Protein AF-0000000068093607 (afdb_homodimer)

Sequence (348 aa):
MEYLFTLKYQLADADSDLDALVERLGEAGCDDALVGMGLPGRLVLEFTREADSAEAAVRSALADVRRAMPTAALIEAAPDLVGLTDVAQIVGVSRQNMRKLMLAHPATFPAPIHEGSASLWHLADVLGWLQARGGYPLAQATLDVARMALKVNVAKEARRLPRSAGAGLDALVGMEYLFTLKYQLADADSDLDALVERLGEAGCDDALVGMGLPGRLVLEFTREADSAEAAVRSALADVRRAMPTAALIEAAPDLVGLTDVAQIVGVSRQNMRKLMLAHPATFPAPIHEGSASLWHLADVLGWLQARGGYPLAQATLDVARMALKVNVAKEARRLPRSAGAGLDALVG

Radius of gyration: 20.72 Å; Cα contacts (8 Å, |Δi|>4): 610; chains: 2; bounding box: 53×61×40 Å

Organism: Bordetella pertussis (strain Tohama I / ATCC BAA-589 / NCTC 13251) (NCBI:txid257313)

Structure (mmCIF, N/CA/C/O backbone):
data_AF-0000000068093607-model_v1
#
loop_
_entity.id
_entity.type
_entity.pdbx_description
1 polymer 'DNA-binding protein'
#
loop_
_atom_site.group_PDB
_atom_site.id
_atom_site.type_symbol
_atom_site.label_atom_id
_atom_site.label_alt_id
_atom_site.label_comp_id
_atom_site.label_asym_id
_atom_site.label_entity_id
_atom_site.label_seq_id
_atom_site.pdbx_PDB_ins_code
_atom_site.Cartn_x
_atom_site.Cartn_y
_atom_site.Cartn_z
_atom_site.occupancy
_atom_site.B_iso_or_equiv
_atom_site.auth_seq_id
_atom_site.auth_comp_id
_atom_site.auth_asym_id
_atom_site.auth_atom_id
_atom_site.pdbx_PDB_model_num
ATOM 1 N N . MET A 1 1 ? 25.812 13 6.727 1 94.25 1 MET A N 1
ATOM 2 C CA . MET A 1 1 ? 25.297 12.828 5.367 1 94.25 1 MET A CA 1
ATOM 3 C C . MET A 1 1 ? 23.891 13.383 5.242 1 94.25 1 MET A C 1
ATOM 5 O O . MET A 1 1 ? 23.141 13.422 6.223 1 94.25 1 MET A O 1
ATOM 9 N N . GLU A 1 2 ? 23.547 13.867 4.023 1 97.38 2 GLU A N 1
ATOM 10 C CA . GLU A 1 2 ? 22.203 14.414 3.797 1 97.38 2 GLU A CA 1
ATOM 11 C C . GLU A 1 2 ? 21.266 13.352 3.236 1 97.38 2 GLU A C 1
ATOM 13 O O . GLU A 1 2 ? 21.641 12.586 2.35 1 97.38 2 GLU A O 1
ATOM 18 N N . TYR A 1 3 ? 20.141 13.289 3.795 1 98.56 3 TYR A N 1
ATOM 19 C CA . TYR A 1 3 ? 19.109 12.359 3.348 1 98.56 3 TYR A CA 1
ATOM 20 C C . TYR A 1 3 ? 17.859 13.109 2.895 1 98.56 3 TYR A C 1
ATOM 22 O O . TYR A 1 3 ? 17.359 13.984 3.604 1 98.56 3 TYR A O 1
ATOM 30 N N . LEU A 1 4 ? 17.422 12.781 1.692 1 98.5 4 LEU A N 1
ATOM 31 C CA . LEU A 1 4 ? 16.234 13.406 1.108 1 98.5 4 LEU A CA 1
ATOM 32 C C . LEU A 1 4 ? 15.031 12.484 1.21 1 98.5 4 LEU A C 1
ATOM 34 O O . LEU A 1 4 ? 15.094 11.32 0.809 1 98.5 4 LEU A O 1
ATOM 38 N N . PHE A 1 5 ? 13.93 12.961 1.82 1 98.69 5 PHE A N 1
ATOM 39 C CA . PHE A 1 5 ? 12.711 12.172 1.937 1 98.69 5 PHE A CA 1
ATOM 40 C C . PHE A 1 5 ? 11.508 13.078 2.176 1 98.69 5 PHE A C 1
ATOM 42 O O . PHE A 1 5 ? 11.664 14.273 2.445 1 98.69 5 PHE A O 1
ATOM 49 N N . THR A 1 6 ? 10.375 12.516 1.989 1 98.38 6 THR A N 1
ATOM 50 C CA . THR A 1 6 ? 9.133 13.266 2.123 1 98.38 6 THR A CA 1
ATOM 51 C C . THR A 1 6 ? 8.211 12.602 3.141 1 98.38 6 THR A C 1
ATOM 53 O O . THR A 1 6 ? 8.086 11.375 3.174 1 98.38 6 THR A O 1
ATOM 56 N N . LEU A 1 7 ? 7.582 13.383 3.973 1 98.06 7 LEU A N 1
ATOM 57 C CA . LEU A 1 7 ? 6.5 12.953 4.852 1 98.06 7 LEU A CA 1
ATOM 58 C C . LEU A 1 7 ? 5.199 13.672 4.508 1 98.06 7 LEU A C 1
ATOM 60 O O . LEU A 1 7 ? 5.172 14.898 4.414 1 98.06 7 LEU A O 1
ATOM 64 N N . LYS A 1 8 ? 4.172 12.891 4.316 1 96.81 8 LYS A N 1
ATOM 65 C CA . LYS A 1 8 ? 2.855 13.438 4 1 96.81 8 LYS A CA 1
ATOM 66 C C . LYS A 1 8 ? 1.874 13.211 5.145 1 96.81 8 LYS A C 1
ATOM 68 O O . LYS A 1 8 ? 1.822 12.117 5.715 1 96.81 8 LYS A O 1
ATOM 73 N N . TYR A 1 9 ? 1.1 14.266 5.461 1 95.12 9 TYR A N 1
ATOM 74 C CA . TYR A 1 9 ? 0.21 14.188 6.613 1 95.12 9 TYR A CA 1
ATOM 75 C C . TYR A 1 9 ? -1.192 14.664 6.254 1 95.12 9 TYR A C 1
ATOM 77 O O . TYR A 1 9 ? -1.358 15.523 5.387 1 95.12 9 TYR A O 1
ATOM 85 N N . GLN A 1 10 ? -2.135 14.055 6.852 1 93.25 10 GLN A N 1
ATOM 86 C CA . GLN A 1 10 ? -3.477 14.625 6.949 1 93.25 10 GLN A CA 1
ATOM 87 C C . GLN A 1 10 ? -3.607 15.516 8.18 1 93.25 10 GLN A C 1
ATOM 89 O O . GLN A 1 10 ? -3.342 15.078 9.297 1 93.25 10 GLN A O 1
ATOM 94 N N . LEU A 1 11 ? -4.031 16.734 7.949 1 91.75 11 LEU A N 1
ATOM 95 C CA . LEU A 1 11 ? -4.137 17.703 9.047 1 91.75 11 LEU A CA 1
ATOM 96 C C . LEU A 1 11 ? -5.484 17.578 9.75 1 91.75 11 LEU A C 1
ATOM 98 O O . LEU A 1 11 ? -6.492 17.25 9.117 1 91.75 11 LEU A O 1
ATOM 102 N N . ALA A 1 12 ? -5.395 17.828 11.031 1 87 12 ALA A N 1
ATOM 103 C CA . ALA A 1 12 ? -6.637 17.938 11.789 1 87 12 ALA A CA 1
ATOM 104 C C . ALA A 1 12 ? -7.25 19.328 11.648 1 87 12 ALA A C 1
ATOM 106 O O . ALA A 1 12 ? -6.582 20.25 11.195 1 87 12 ALA A O 1
ATOM 107 N N . ASP A 1 13 ? -8.555 19.375 12.016 1 80.31 13 ASP A N 1
ATOM 108 C CA . ASP A 1 13 ? -9.258 20.656 11.953 1 80.31 13 ASP A CA 1
ATOM 109 C C . ASP A 1 13 ? -8.531 21.719 12.773 1 80.31 13 ASP A C 1
ATOM 111 O O . ASP A 1 13 ? -8.516 22.891 12.406 1 80.31 13 ASP A O 1
ATOM 115 N N . ALA A 1 14 ? -7.902 21.297 13.805 1 78.62 14 ALA A N 1
ATOM 116 C CA . ALA A 1 14 ? -7.223 22.219 14.711 1 78.62 14 ALA A CA 1
ATOM 117 C C . ALA A 1 14 ? -6.02 22.859 14.039 1 78.62 14 ALA A C 1
ATOM 119 O O . ALA A 1 14 ? -5.516 23.891 14.5 1 78.62 14 ALA A O 1
ATOM 120 N N . ASP A 1 15 ? -5.559 22.234 13.008 1 79.69 15 ASP A N 1
ATOM 121 C CA . ASP A 1 15 ? -4.371 22.719 12.312 1 79.69 15 ASP A CA 1
ATOM 122 C C . ASP A 1 15 ? -4.754 23.547 11.086 1 79.69 15 ASP A C 1
ATOM 124 O O . ASP A 1 15 ? -4.156 23.391 10.023 1 79.69 15 ASP A O 1
ATOM 128 N N . SER A 1 16 ? -5.621 24.422 11.242 1 76.81 16 SER A N 1
ATOM 129 C CA . SER A 1 16 ? -6.18 25.172 10.133 1 76.81 16 SER A CA 1
ATOM 130 C C . SER A 1 16 ? -5.324 26.406 9.812 1 76.81 16 SER A C 1
ATOM 132 O O . SER A 1 16 ? -5.359 26.922 8.695 1 76.81 16 SER A O 1
ATOM 134 N N . ASP A 1 17 ? -4.551 26.906 10.805 1 85.5 17 ASP A N 1
ATOM 135 C CA . ASP A 1 17 ? -3.678 28.062 10.562 1 85.5 17 ASP A CA 1
ATOM 136 C C . ASP A 1 17 ? -2.316 27.609 10.039 1 85.5 17 ASP A C 1
ATOM 138 O O . ASP A 1 17 ? -1.409 27.312 10.82 1 85.5 17 ASP A O 1
ATOM 142 N N . LEU A 1 18 ? -2.143 27.672 8.766 1 84.5 18 LEU A N 1
ATOM 143 C CA . LEU A 1 18 ? -0.958 27.141 8.102 1 84.5 18 LEU A CA 1
ATOM 144 C C . LEU A 1 18 ? 0.285 27.922 8.492 1 84.5 18 LEU A C 1
ATOM 146 O O . LEU A 1 18 ? 1.372 27.359 8.625 1 84.5 18 LEU A O 1
ATOM 150 N N . ASP A 1 19 ? 0.083 29.266 8.594 1 88.88 19 ASP A N 1
ATOM 151 C CA . ASP A 1 19 ? 1.226 30.094 8.977 1 88.88 19 ASP A CA 1
ATOM 152 C C . ASP A 1 19 ? 1.739 29.703 10.359 1 88.88 19 ASP A C 1
ATOM 154 O O . ASP A 1 19 ? 2.949 29.609 10.57 1 88.88 19 ASP A O 1
ATOM 158 N N . ALA A 1 20 ? 0.869 29.562 11.242 1 92.25 20 ALA A N 1
ATOM 159 C CA . ALA A 1 20 ? 1.239 29.156 12.594 1 92.25 20 ALA A CA 1
ATOM 160 C C . ALA A 1 20 ? 1.864 27.766 12.602 1 92.25 20 ALA A C 1
ATOM 162 O O . ALA A 1 20 ? 2.805 27.5 13.352 1 92.25 20 ALA A O 1
ATOM 163 N N . LEU A 1 21 ? 1.334 26.953 11.766 1 92.06 21 LEU A N 1
ATOM 164 C CA . LEU A 1 21 ? 1.83 25.578 11.672 1 92.06 21 LEU A CA 1
ATOM 165 C C . LEU A 1 21 ? 3.266 25.562 11.164 1 92.06 21 LEU A C 1
ATOM 167 O O . LEU A 1 21 ? 4.109 24.844 11.695 1 92.06 21 LEU A O 1
ATOM 171 N N . VAL A 1 22 ? 3.541 26.297 10.156 1 92.62 22 VAL A N 1
ATOM 172 C CA . VAL A 1 22 ? 4.875 26.359 9.562 1 92.62 22 VAL A CA 1
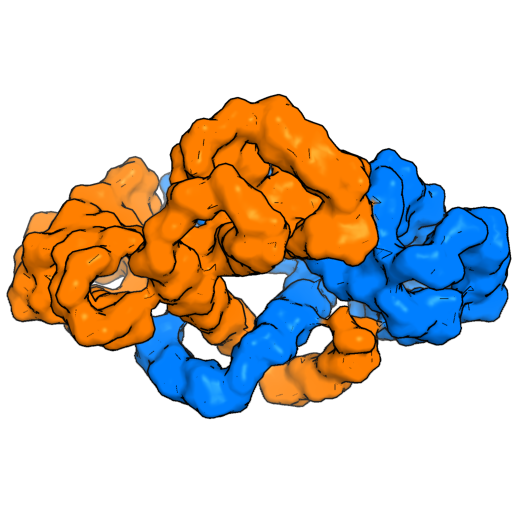ATOM 173 C C . VAL A 1 22 ? 5.875 26.875 10.594 1 92.62 22 VAL A C 1
ATOM 175 O O . VAL A 1 22 ? 7 26.391 10.68 1 92.62 22 VAL A O 1
ATOM 178 N N . GLU A 1 23 ? 5.441 27.859 11.359 1 95.25 23 GLU A N 1
ATOM 179 C CA . GLU A 1 23 ? 6.301 28.391 12.406 1 95.25 23 GLU A CA 1
ATOM 180 C C . GLU A 1 23 ? 6.598 27.344 13.477 1 95.25 23 GLU A C 1
ATOM 182 O O . GLU A 1 23 ? 7.742 27.203 13.914 1 95.25 23 GLU A O 1
ATOM 187 N N . ARG A 1 24 ? 5.586 26.609 13.836 1 95.62 24 ARG A N 1
ATOM 188 C CA . ARG A 1 24 ? 5.758 25.531 14.812 1 95.62 24 ARG A CA 1
ATOM 189 C C . ARG A 1 24 ? 6.703 24.453 14.297 1 95.62 24 ARG A C 1
ATOM 191 O O . ARG A 1 24 ? 7.535 23.938 15.039 1 95.62 24 ARG A O 1
ATOM 198 N N . LEU A 1 25 ? 6.555 24.078 13.055 1 96.62 25 LEU A N 1
ATOM 199 C CA . LEU A 1 25 ? 7.422 23.078 12.438 1 96.62 25 LEU A CA 1
ATOM 200 C C . LEU A 1 25 ? 8.875 23.547 12.461 1 96.62 25 LEU A C 1
ATOM 202 O O . LEU A 1 25 ? 9.773 22.766 12.805 1 96.62 25 LEU A O 1
ATOM 206 N N . GLY A 1 26 ? 9.07 24.812 12.117 1 96.69 26 GLY A N 1
ATOM 207 C CA . GLY A 1 26 ? 10.414 25.359 12.18 1 96.69 26 GLY A CA 1
ATOM 208 C C . GLY A 1 26 ? 11.023 25.297 13.57 1 96.69 26 GLY A C 1
ATOM 209 O O . GLY A 1 26 ? 12.172 24.891 13.734 1 96.69 26 GLY A O 1
ATOM 210 N N . GLU A 1 27 ? 10.25 25.656 14.562 1 97.06 27 GLU A N 1
ATOM 211 C CA . GLU A 1 27 ? 10.711 25.656 15.945 1 97.06 27 GLU A CA 1
ATOM 212 C C . GLU A 1 27 ? 10.977 24.25 16.438 1 97.06 27 GLU A C 1
ATOM 214 O O . GLU A 1 27 ? 11.836 24.031 17.297 1 97.06 27 GLU A O 1
ATOM 219 N N . ALA A 1 28 ? 10.305 23.312 15.875 1 97.31 28 ALA A N 1
ATOM 220 C CA . ALA A 1 28 ? 10.422 21.922 16.312 1 97.31 28 ALA A CA 1
ATOM 221 C C . ALA A 1 28 ? 11.57 21.219 15.594 1 97.31 28 ALA A C 1
ATOM 223 O O . ALA A 1 28 ? 11.789 20.016 15.789 1 97.31 28 ALA A O 1
ATOM 224 N N . GLY A 1 29 ? 12.305 21.906 14.758 1 96.94 29 GLY A N 1
ATOM 225 C CA . GLY A 1 29 ? 13.469 21.312 14.117 1 96.94 29 GLY A CA 1
ATOM 226 C C . GLY A 1 29 ? 13.211 20.891 12.68 1 96.94 29 GLY A C 1
ATOM 227 O O . GLY A 1 29 ? 13.977 20.109 12.109 1 96.94 29 GLY A O 1
ATOM 228 N N . CYS A 1 30 ? 12.117 21.312 12.094 1 98.19 30 CYS A N 1
ATOM 229 C CA . CYS A 1 30 ? 11.781 20.953 10.719 1 98.19 30 CYS A CA 1
ATOM 230 C C . CYS A 1 30 ? 12.086 22.094 9.766 1 98.19 30 CYS A C 1
ATOM 232 O O . CYS A 1 30 ? 11.344 22.328 8.805 1 98.19 30 CYS A O 1
ATOM 234 N N . ASP A 1 31 ? 13.133 22.891 10.07 1 96.94 31 ASP A N 1
ATOM 235 C CA . ASP A 1 31 ? 13.492 24.031 9.234 1 96.94 31 ASP A CA 1
ATOM 236 C C . ASP A 1 31 ? 14.211 23.562 7.961 1 96.94 31 ASP A C 1
ATOM 238 O O . ASP A 1 31 ? 14.406 24.344 7.035 1 96.94 31 ASP A O 1
ATOM 242 N N . ASP A 1 32 ? 14.555 22.297 7.902 1 98.19 32 ASP A N 1
ATOM 243 C CA . ASP A 1 32 ? 15.195 21.719 6.719 1 98.19 32 ASP A CA 1
ATOM 244 C C . ASP A 1 32 ? 14.156 21.094 5.789 1 98.19 32 ASP A C 1
ATOM 246 O O . ASP A 1 32 ? 14.516 20.375 4.855 1 98.19 32 ASP A O 1
ATOM 250 N N . ALA A 1 33 ? 12.891 21.312 6.027 1 97.75 33 ALA A N 1
ATOM 251 C CA . ALA A 1 33 ? 11.812 20.75 5.219 1 97.75 33 ALA A CA 1
ATOM 252 C C . ALA A 1 33 ? 11.156 21.844 4.367 1 97.75 33 ALA A C 1
ATOM 254 O O . ALA A 1 33 ? 10.875 22.938 4.855 1 97.75 33 ALA A O 1
ATOM 255 N N . LEU A 1 34 ? 10.969 21.562 3.086 1 96.88 34 LEU A N 1
ATOM 256 C CA . LEU A 1 34 ? 10.078 22.359 2.254 1 96.88 34 LEU A CA 1
ATOM 257 C C . LEU A 1 34 ? 8.625 21.953 2.486 1 96.88 34 LEU A C 1
ATOM 259 O O . LEU A 1 34 ? 8.266 20.781 2.35 1 96.88 34 LEU A O 1
ATOM 263 N N . VAL A 1 35 ? 7.809 22.938 2.861 1 95.12 35 VAL A N 1
ATOM 264 C CA . VAL A 1 35 ? 6.414 22.688 3.215 1 95.12 35 VAL A CA 1
ATOM 265 C C . VAL A 1 35 ? 5.523 22.922 1.995 1 95.12 35 VAL A C 1
ATOM 267 O O . VAL A 1 35 ? 5.582 23.984 1.365 1 95.12 35 VAL A O 1
ATOM 270 N N . GLY A 1 36 ? 4.746 21.859 1.587 1 91.62 36 GLY A N 1
ATOM 271 C CA . GLY A 1 36 ? 3.748 21.953 0.533 1 91.62 36 GLY A CA 1
ATOM 272 C C . GLY A 1 36 ? 2.346 21.625 1.007 1 91.62 36 GLY A C 1
ATOM 273 O O . GLY A 1 36 ? 2.158 20.719 1.82 1 91.62 36 GLY A O 1
ATOM 274 N N . MET A 1 37 ? 1.33 22.453 0.584 1 80.62 37 MET A N 1
ATOM 275 C CA . MET A 1 37 ? -0.061 22.219 0.965 1 80.62 37 MET A CA 1
ATOM 276 C C . MET A 1 37 ? -0.905 21.859 -0.251 1 80.62 37 MET A C 1
ATOM 278 O O . MET A 1 37 ? -1.389 22.734 -0.964 1 80.62 37 MET A O 1
ATOM 282 N N . GLY A 1 38 ? -0.51 20.969 -1.101 1 71.19 38 GLY A N 1
ATOM 283 C CA . GLY A 1 38 ? -1.198 20.641 -2.336 1 71.19 38 GLY A CA 1
ATOM 284 C C . GLY A 1 38 ? -2.709 20.625 -2.193 1 71.19 38 GLY A C 1
ATOM 285 O O . GLY A 1 38 ? -3.398 21.484 -2.75 1 71.19 38 GLY A O 1
ATOM 286 N N . LEU A 1 39 ? -3.379 19.703 -1.475 1 82.38 39 LEU A N 1
ATOM 287 C CA . LEU A 1 39 ? -4.816 19.547 -1.267 1 82.38 39 LEU A CA 1
ATOM 288 C C . LEU A 1 39 ? -5.219 20.031 0.127 1 82.38 39 LEU A C 1
ATOM 290 O O . LEU A 1 39 ? -4.402 20 1.053 1 82.38 39 LEU A O 1
ATOM 294 N N . PRO A 1 40 ? -6.43 20.609 0.177 1 83.75 40 PRO A N 1
ATOM 295 C CA . PRO A 1 40 ? -6.895 20.984 1.514 1 83.75 40 PRO A CA 1
ATOM 296 C C . PRO A 1 40 ? -6.746 19.844 2.527 1 83.75 40 PRO A C 1
ATOM 298 O O . PRO A 1 40 ? -7.121 18.703 2.244 1 83.75 40 PRO A O 1
ATOM 301 N N . GLY A 1 41 ? -6.141 20.234 3.672 1 87.12 41 GLY A N 1
ATOM 302 C CA . GLY A 1 41 ? -6.027 19.281 4.766 1 87.12 41 GLY A CA 1
ATOM 303 C C . GLY A 1 41 ? -4.832 18.359 4.625 1 87.12 41 GLY A C 1
ATOM 304 O O . GLY A 1 41 ? -4.633 17.469 5.453 1 87.12 41 GLY A O 1
ATOM 305 N N . ARG A 1 42 ? -4.117 18.594 3.566 1 91.88 42 ARG A N 1
ATOM 306 C CA . ARG A 1 42 ? -2.936 17.766 3.352 1 91.88 42 ARG A CA 1
ATOM 307 C C . ARG A 1 42 ? -1.66 18.594 3.467 1 91.88 42 ARG A C 1
ATOM 309 O O . ARG A 1 42 ? -1.615 19.734 3.02 1 91.88 42 ARG A O 1
ATOM 316 N N . LEU A 1 43 ? -0.683 18.047 4.098 1 93.56 43 LEU A N 1
ATOM 317 C CA . LEU A 1 43 ? 0.618 18.688 4.238 1 93.56 43 LEU A CA 1
ATOM 318 C C . LEU A 1 43 ? 1.733 17.781 3.73 1 93.56 43 LEU A C 1
ATOM 320 O O . LEU A 1 43 ? 1.771 16.594 4.059 1 93.56 43 LEU A O 1
ATOM 324 N N . VAL A 1 44 ? 2.531 18.312 2.867 1 96.19 44 VAL A N 1
ATOM 325 C CA . VAL A 1 44 ? 3.695 17.594 2.359 1 96.19 44 VAL A CA 1
ATOM 326 C C . VAL A 1 44 ? 4.973 18.25 2.867 1 96.19 44 VAL A C 1
ATOM 328 O O . VAL A 1 44 ? 5.172 19.453 2.686 1 96.19 44 VAL A O 1
ATOM 331 N N . LEU A 1 45 ? 5.793 17.484 3.533 1 97.56 45 LEU A N 1
ATOM 332 C CA . LEU A 1 45 ? 7.078 17.953 4.031 1 97.56 45 LEU A CA 1
ATOM 333 C C . LEU A 1 45 ? 8.227 17.266 3.312 1 97.56 45 LEU A C 1
ATOM 335 O O . LEU A 1 45 ? 8.445 16.062 3.496 1 97.56 45 LEU A O 1
ATOM 339 N N . GLU A 1 46 ? 8.977 17.984 2.486 1 98.31 46 GLU A N 1
ATOM 340 C CA . GLU A 1 46 ? 10.156 17.438 1.805 1 98.31 46 GLU A CA 1
ATOM 341 C C . GLU A 1 46 ? 11.438 17.797 2.559 1 98.31 46 GLU A C 1
ATOM 343 O O . GLU A 1 46 ? 11.922 18.922 2.482 1 98.31 46 GLU A O 1
ATOM 348 N N . PHE A 1 47 ? 12.047 16.828 3.15 1 98.75 47 PHE A N 1
ATOM 349 C CA . PHE A 1 47 ? 13.18 17.047 4.047 1 98.75 47 PHE A CA 1
ATOM 350 C C . PHE A 1 47 ? 14.5 16.875 3.299 1 98.75 47 PHE A C 1
ATOM 352 O O . PHE A 1 47 ? 14.633 16 2.449 1 98.75 47 PHE A O 1
ATOM 359 N N . THR A 1 48 ? 15.438 17.703 3.57 1 98.69 48 THR A N 1
ATOM 360 C CA . THR A 1 48 ? 16.875 17.484 3.389 1 98.69 48 THR A CA 1
ATOM 361 C C . THR A 1 48 ? 17.594 17.484 4.734 1 98.69 48 THR A C 1
ATOM 363 O O . THR A 1 48 ? 18.141 18.5 5.145 1 98.69 48 THR A O 1
ATOM 366 N N . ARG A 1 49 ? 17.719 16.344 5.402 1 98.5 49 ARG A N 1
ATOM 367 C CA . ARG A 1 49 ? 18.156 16.266 6.793 1 98.5 49 ARG A CA 1
ATOM 368 C C . ARG A 1 49 ? 19.547 15.648 6.906 1 98.5 49 ARG A C 1
ATOM 370 O O . ARG A 1 49 ? 19.812 14.609 6.297 1 98.5 49 ARG A O 1
ATOM 377 N N . GLU A 1 50 ? 20.328 16.312 7.648 1 98.25 50 GLU A N 1
ATOM 378 C CA . GLU A 1 50 ? 21.656 15.758 7.949 1 98.25 50 GLU A CA 1
ATOM 379 C C . GLU A 1 50 ? 21.578 14.797 9.133 1 98.25 50 GLU A C 1
ATOM 381 O O . GLU A 1 50 ? 21.031 15.125 10.18 1 98.25 50 GLU A O 1
ATOM 386 N N . ALA A 1 51 ? 22.141 13.609 8.938 1 98.44 51 ALA A N 1
ATOM 387 C CA . ALA A 1 51 ? 22.156 12.609 10 1 98.44 51 ALA A CA 1
ATOM 388 C C . ALA A 1 51 ? 23.234 11.562 9.742 1 98.44 51 ALA A C 1
ATOM 390 O O . ALA A 1 51 ? 23.859 11.555 8.68 1 98.44 51 ALA A O 1
ATOM 391 N N . ASP A 1 52 ? 23.391 10.734 10.734 1 98 52 ASP A N 1
ATOM 392 C CA . ASP A 1 52 ? 24.391 9.68 10.633 1 98 52 ASP A CA 1
ATOM 393 C C . ASP A 1 52 ? 23.875 8.492 9.828 1 98 52 ASP A C 1
ATOM 395 O O . ASP A 1 52 ? 24.656 7.656 9.367 1 98 52 ASP A O 1
ATOM 399 N N . SER A 1 53 ? 22.594 8.398 9.648 1 98.31 53 SER A N 1
ATOM 400 C CA . SER A 1 53 ? 21.953 7.32 8.898 1 98.31 53 SER A CA 1
ATOM 401 C C . SER A 1 53 ? 20.562 7.73 8.422 1 98.31 53 SER A C 1
ATOM 403 O O . SER A 1 53 ? 19.984 8.688 8.938 1 98.31 53 SER A O 1
ATOM 405 N N . ALA A 1 54 ? 20.125 7.055 7.414 1 98.12 54 ALA A N 1
ATOM 406 C CA . ALA A 1 54 ? 18.766 7.293 6.934 1 98.12 54 ALA A CA 1
ATOM 407 C C . ALA A 1 54 ? 17.734 7.082 8.047 1 98.12 54 ALA A C 1
ATOM 409 O O . ALA A 1 54 ? 16.766 7.836 8.164 1 98.12 54 ALA A O 1
ATOM 410 N N . GLU A 1 55 ? 17.953 6.043 8.836 1 97.31 55 GLU A N 1
ATOM 411 C CA . GLU A 1 55 ? 17.047 5.762 9.953 1 97.31 55 GLU A CA 1
ATOM 412 C C . GLU A 1 55 ? 17 6.93 10.938 1 97.31 55 GLU A C 1
ATOM 414 O O . GLU A 1 55 ? 15.93 7.363 11.344 1 97.31 55 GLU A O 1
ATOM 419 N N . ALA A 1 56 ? 18.156 7.391 11.32 1 97.88 56 ALA A N 1
ATOM 420 C CA . ALA A 1 56 ? 18.219 8.523 12.234 1 97.88 56 ALA A CA 1
ATOM 421 C C . ALA A 1 56 ? 17.531 9.75 11.641 1 97.88 56 ALA A C 1
ATOM 423 O O . ALA A 1 56 ? 16.797 10.461 12.336 1 97.88 56 ALA A O 1
ATOM 424 N N . ALA A 1 57 ? 17.781 9.984 10.328 1 98.5 57 ALA A N 1
ATOM 425 C CA . ALA A 1 57 ? 17.188 11.133 9.648 1 98.5 57 ALA A CA 1
ATOM 426 C C . ALA A 1 57 ? 15.656 11.062 9.672 1 98.5 57 ALA A C 1
ATOM 428 O O . ALA A 1 57 ? 14.992 12.008 10.109 1 98.5 57 ALA A O 1
ATOM 429 N N . VAL A 1 58 ? 15.109 9.938 9.305 1 98.38 58 VAL A N 1
ATOM 430 C CA . VAL A 1 58 ? 13.664 9.781 9.18 1 98.38 58 VAL A CA 1
ATOM 431 C C . VAL A 1 58 ? 13.023 9.758 10.57 1 98.38 58 VAL A C 1
ATOM 433 O O . VAL A 1 58 ? 12.008 10.414 10.805 1 98.38 58 VAL A O 1
ATOM 436 N N . ARG A 1 59 ? 13.586 9.078 11.516 1 97.62 59 ARG A N 1
ATOM 437 C CA . ARG A 1 59 ? 13.031 8.992 12.859 1 97.62 59 ARG A CA 1
ATOM 438 C C . ARG A 1 59 ? 13.008 10.367 13.531 1 97.62 59 ARG A C 1
ATOM 440 O O . ARG A 1 59 ? 12.031 10.727 14.188 1 97.62 59 ARG A O 1
ATOM 447 N N . SER A 1 60 ? 14.133 11.047 13.391 1 97.69 60 SER A N 1
ATOM 448 C CA . SER A 1 60 ? 14.172 12.367 14 1 97.69 60 SER A CA 1
ATOM 449 C C . SER A 1 60 ? 13.148 13.305 13.375 1 97.69 60 SER A C 1
ATOM 451 O O . SER A 1 60 ? 12.516 14.102 14.078 1 97.69 60 SER A O 1
ATOM 453 N N . ALA A 1 61 ? 12.984 13.219 12.039 1 98.38 61 ALA A N 1
ATOM 454 C CA . ALA A 1 61 ? 11.984 14.039 11.359 1 98.38 61 ALA A CA 1
ATOM 455 C C . ALA A 1 61 ? 10.578 13.703 11.852 1 98.38 61 ALA A C 1
ATOM 457 O O . ALA A 1 61 ? 9.781 14.602 12.133 1 98.38 61 ALA A O 1
ATOM 458 N N . LEU A 1 62 ? 10.281 12.422 11.93 1 98.12 62 LEU A N 1
ATOM 459 C CA . LEU A 1 62 ? 8.977 11.984 12.422 1 98.12 62 LEU A CA 1
ATOM 460 C C . LEU A 1 62 ? 8.719 12.523 13.828 1 98.12 62 LEU A C 1
ATOM 462 O O . LEU A 1 62 ? 7.625 13.008 14.117 1 98.12 62 LEU A O 1
ATOM 466 N N . ALA A 1 63 ? 9.68 12.438 14.688 1 97.5 63 ALA A N 1
ATOM 467 C CA . ALA A 1 63 ? 9.555 12.922 16.062 1 97.5 63 ALA A CA 1
ATOM 468 C C . ALA A 1 63 ? 9.312 14.43 16.094 1 97.5 63 ALA A C 1
ATOM 470 O O . ALA A 1 63 ? 8.461 14.914 16.828 1 97.5 63 ALA A O 1
ATOM 471 N N . ASP A 1 64 ? 10.086 15.133 15.336 1 97.88 64 ASP A N 1
ATOM 472 C CA . ASP A 1 64 ? 9.961 16.594 15.281 1 97.88 64 AS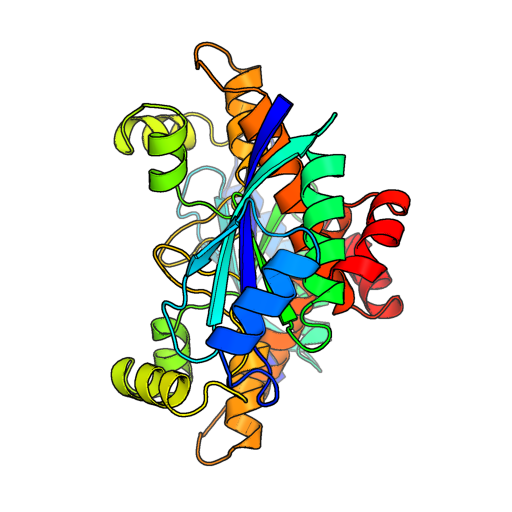P A CA 1
ATOM 473 C C . ASP A 1 64 ? 8.57 17 14.797 1 97.88 64 ASP A C 1
ATOM 475 O O . ASP A 1 64 ? 7.941 17.891 15.375 1 97.88 64 ASP A O 1
ATOM 479 N N . VAL A 1 65 ? 8.078 16.375 13.734 1 97.19 65 VAL A N 1
ATOM 480 C CA . VAL A 1 65 ? 6.766 16.688 13.188 1 97.19 65 VAL A CA 1
ATOM 481 C C . VAL A 1 65 ? 5.688 16.375 14.227 1 97.19 65 VAL A C 1
ATOM 483 O O . VAL A 1 65 ? 4.742 17.156 14.398 1 97.19 65 VAL A O 1
ATOM 486 N N . ARG A 1 66 ? 5.805 15.25 14.852 1 95.88 66 ARG A N 1
ATOM 487 C CA . ARG A 1 66 ? 4.828 14.867 15.867 1 95.88 66 ARG A CA 1
ATOM 488 C C . ARG A 1 66 ? 4.762 15.914 16.984 1 95.88 66 ARG A C 1
ATOM 490 O O . ARG A 1 66 ? 3.678 16.219 17.484 1 95.88 66 ARG A O 1
ATOM 497 N N . ARG A 1 67 ? 5.867 16.438 17.344 1 95.25 67 ARG A N 1
ATOM 498 C CA . ARG A 1 67 ? 5.902 17.484 18.375 1 95.25 67 ARG A CA 1
ATOM 499 C C . ARG A 1 67 ? 5.207 18.75 17.875 1 95.25 67 ARG A C 1
ATOM 501 O O . ARG A 1 67 ? 4.496 19.406 18.641 1 95.25 67 ARG A O 1
ATOM 508 N N . ALA A 1 68 ? 5.395 19.078 16.656 1 95 68 ALA A N 1
ATOM 509 C CA . ALA A 1 68 ? 4.863 20.312 16.094 1 95 68 ALA A CA 1
ATOM 510 C C . ALA A 1 68 ? 3.367 20.188 15.812 1 95 68 ALA A C 1
ATOM 512 O O . ALA A 1 68 ? 2.625 21.156 15.922 1 95 68 ALA A O 1
ATOM 513 N N . MET A 1 69 ? 2.945 19.109 15.383 1 93.31 69 MET A N 1
ATOM 514 C CA . MET A 1 69 ? 1.552 18.875 15.016 1 93.31 69 MET A CA 1
ATOM 515 C C . MET A 1 69 ? 1.086 17.5 15.516 1 93.31 69 MET A C 1
ATOM 517 O O . MET A 1 69 ? 0.831 16.609 14.719 1 93.31 69 MET A O 1
ATOM 521 N N . PRO A 1 70 ? 0.784 17.391 16.766 1 92.69 70 PRO A N 1
ATOM 522 C CA . PRO A 1 70 ? 0.5 16.094 17.391 1 92.69 70 PRO A CA 1
ATOM 523 C C . PRO A 1 70 ? -0.806 15.477 16.906 1 92.69 70 PRO A C 1
ATOM 525 O O . PRO A 1 70 ? -1.017 14.273 17.062 1 92.69 70 PRO A O 1
ATOM 528 N N . THR A 1 71 ? -1.613 16.234 16.266 1 91.06 71 THR A N 1
ATOM 529 C CA . THR A 1 71 ? -2.916 15.695 15.891 1 91.06 71 THR A CA 1
ATOM 530 C C . THR A 1 71 ? -2.936 15.312 14.414 1 91.06 71 THR A C 1
ATOM 532 O O . THR A 1 71 ? -3.922 14.758 13.93 1 91.06 71 THR A O 1
ATOM 535 N N . ALA A 1 72 ? -1.916 15.602 13.672 1 92.25 72 ALA A N 1
ATOM 536 C CA . ALA A 1 72 ? -1.839 15.234 12.266 1 92.25 72 ALA A CA 1
ATOM 537 C C . ALA A 1 72 ? -1.589 13.734 12.102 1 92.25 72 ALA A C 1
ATOM 539 O O . ALA A 1 72 ? -0.893 13.125 12.914 1 92.25 72 ALA A O 1
ATOM 540 N N . ALA A 1 73 ? -2.162 13.164 11.125 1 93.19 73 ALA A N 1
ATOM 541 C CA . ALA A 1 73 ? -1.995 11.734 10.859 1 93.19 73 ALA A CA 1
ATOM 542 C C . ALA A 1 73 ? -1.076 11.508 9.664 1 93.19 73 ALA A C 1
ATOM 544 O O . ALA A 1 73 ? -1.296 12.07 8.586 1 93.19 73 ALA A O 1
ATOM 545 N N . LEU A 1 74 ? -0.039 10.711 9.898 1 96.38 74 LEU A N 1
ATOM 546 C CA . LEU A 1 74 ? 0.866 10.367 8.805 1 96.38 74 LEU A CA 1
ATOM 547 C C . LEU A 1 74 ? 0.137 9.578 7.723 1 96.38 74 LEU A C 1
ATOM 549 O O . LEU A 1 74 ? -0.519 8.57 8.016 1 96.38 74 LEU A O 1
ATOM 553 N N . ILE A 1 75 ? 0.231 10.078 6.516 1 95.94 75 ILE A N 1
ATOM 554 C CA . ILE A 1 75 ? -0.319 9.359 5.367 1 95.94 75 ILE A CA 1
ATOM 555 C C . ILE A 1 75 ? 0.725 8.398 4.809 1 95.94 75 ILE A C 1
ATOM 557 O O . ILE A 1 75 ? 0.458 7.203 4.656 1 95.94 75 ILE A O 1
ATOM 561 N N . GLU A 1 76 ? 1.89 8.906 4.555 1 97.31 76 GLU A N 1
ATOM 562 C CA . GLU A 1 76 ? 2.928 8.062 3.969 1 97.31 76 GLU A CA 1
ATOM 563 C C . GLU A 1 76 ? 4.301 8.727 4.074 1 97.31 76 GLU A C 1
ATOM 565 O O . GLU A 1 76 ? 4.406 9.953 4.055 1 97.31 76 GLU A O 1
ATOM 570 N N . ALA A 1 77 ? 5.305 7.93 4.273 1 98.31 77 ALA A N 1
ATOM 571 C CA . ALA A 1 77 ? 6.699 8.312 4.07 1 98.31 77 ALA A CA 1
ATOM 572 C C . ALA A 1 77 ? 7.168 7.941 2.666 1 98.31 77 ALA A C 1
ATOM 574 O O . ALA A 1 77 ? 6.855 6.855 2.168 1 98.31 77 ALA A O 1
ATOM 575 N N . ALA A 1 78 ? 7.805 8.859 2.041 1 98 78 ALA A N 1
ATOM 576 C CA . ALA A 1 78 ? 8.305 8.641 0.684 1 98 78 ALA A CA 1
ATOM 577 C C . ALA A 1 78 ? 9.797 8.961 0.589 1 98 78 ALA A C 1
ATOM 579 O O . ALA A 1 78 ? 10.312 9.773 1.357 1 98 78 ALA A O 1
ATOM 580 N N . PRO A 1 79 ? 10.602 8.297 -0.297 1 97.75 79 PRO A N 1
ATOM 581 C CA . PRO A 1 79 ? 10.07 7.441 -1.359 1 97.75 79 PRO A CA 1
ATOM 582 C C . PRO A 1 79 ? 9.891 5.992 -0.913 1 97.75 79 PRO A C 1
ATOM 584 O O . PRO A 1 79 ? 10.758 5.434 -0.243 1 97.75 79 PRO A O 1
ATOM 587 N N . ASP A 1 80 ? 8.781 5.383 -1.237 1 98.06 80 ASP A N 1
ATOM 588 C CA . ASP A 1 80 ? 8.516 3.975 -0.951 1 98.06 80 ASP A CA 1
ATOM 589 C C . ASP A 1 80 ? 7.668 3.34 -2.053 1 98.06 80 ASP A C 1
ATOM 591 O O . ASP A 1 80 ? 8.203 2.695 -2.957 1 98.06 80 ASP A O 1
ATOM 595 N N . LEU A 1 81 ? 6.422 3.688 -2.146 1 97.75 81 LEU A N 1
ATOM 596 C CA . LEU A 1 81 ? 5.535 3.131 -3.164 1 97.75 81 LEU A CA 1
ATOM 597 C C . LEU A 1 81 ? 5.73 3.836 -4.5 1 97.75 81 LEU A C 1
ATOM 599 O O . LEU A 1 81 ? 5.527 5.047 -4.605 1 97.75 81 LEU A O 1
ATOM 603 N N . VAL A 1 82 ? 6.129 2.982 -5.488 1 97 82 VAL A N 1
ATOM 604 C CA . VAL A 1 82 ? 6.5 3.584 -6.762 1 97 82 VAL A CA 1
ATOM 605 C C . VAL A 1 82 ? 6 2.713 -7.914 1 97 82 VAL A C 1
ATOM 607 O O . VAL A 1 82 ? 5.887 1.493 -7.77 1 97 82 VAL A O 1
ATOM 610 N N . GLY A 1 83 ? 5.621 3.391 -8.992 1 96.06 83 GLY A N 1
ATOM 611 C CA . GLY A 1 83 ? 5.449 2.686 -10.258 1 96.06 83 GLY A CA 1
ATOM 612 C C . GLY A 1 83 ? 6.742 2.541 -11.039 1 96.06 83 GLY A C 1
ATOM 613 O O . GLY A 1 83 ? 7.793 3.027 -10.609 1 96.06 83 GLY A O 1
ATOM 614 N N . LEU A 1 84 ? 6.695 1.909 -12.195 1 94.62 84 LEU A N 1
ATOM 615 C CA . LEU A 1 84 ? 7.891 1.666 -13 1 94.62 84 LEU A CA 1
ATOM 616 C C . LEU A 1 84 ? 8.469 2.975 -13.523 1 94.62 84 LEU A C 1
ATOM 618 O O . LEU A 1 84 ? 9.688 3.109 -13.656 1 94.62 84 LEU A O 1
ATOM 622 N N . THR A 1 85 ? 7.582 3.938 -13.773 1 95.5 85 THR A N 1
ATOM 623 C CA . THR A 1 85 ? 8.047 5.238 -14.234 1 95.5 85 THR A CA 1
ATOM 624 C C . THR A 1 85 ? 8.906 5.918 -13.18 1 95.5 85 THR A C 1
ATOM 626 O O . THR A 1 85 ? 9.969 6.453 -13.484 1 95.5 85 THR A O 1
ATOM 629 N N . ASP A 1 86 ? 8.469 5.895 -11.938 1 95.44 86 ASP A N 1
ATOM 630 C CA . ASP A 1 86 ? 9.219 6.484 -10.828 1 95.44 86 ASP A CA 1
ATOM 631 C C . ASP A 1 86 ? 10.594 5.832 -10.688 1 95.44 86 ASP A C 1
ATOM 633 O O . ASP A 1 86 ? 11.602 6.523 -10.539 1 95.44 86 ASP A O 1
ATOM 637 N N . VAL A 1 87 ? 10.602 4.516 -10.766 1 95.81 87 VAL A N 1
ATOM 638 C CA . VAL A 1 87 ? 11.852 3.77 -10.625 1 95.81 87 VAL A CA 1
ATOM 639 C C . VAL A 1 87 ? 12.805 4.152 -11.75 1 95.81 87 VAL A C 1
ATOM 641 O O . VAL A 1 87 ? 13.992 4.391 -11.508 1 95.81 87 VAL A O 1
ATOM 644 N N . ALA A 1 88 ? 12.258 4.137 -12.93 1 96.31 88 ALA A N 1
ATOM 645 C CA . ALA A 1 88 ? 13.078 4.473 -14.094 1 96.31 88 ALA A CA 1
ATOM 646 C C . ALA A 1 88 ? 13.734 5.84 -13.93 1 96.31 88 ALA A C 1
ATOM 648 O O . ALA A 1 88 ? 14.922 6.004 -14.219 1 96.31 88 ALA A O 1
ATOM 649 N N . GLN A 1 89 ? 12.992 6.828 -13.461 1 95 89 GLN A N 1
ATOM 650 C CA . GLN A 1 89 ? 13.5 8.18 -13.234 1 95 89 GLN A CA 1
ATOM 651 C C . GLN A 1 89 ? 14.602 8.18 -12.18 1 95 89 GLN A C 1
ATOM 653 O O . GLN A 1 89 ? 15.633 8.828 -12.352 1 95 89 GLN A O 1
ATOM 658 N N . ILE A 1 90 ? 14.438 7.445 -11.148 1 94.81 90 ILE A N 1
ATOM 659 C CA . ILE A 1 90 ? 15.383 7.391 -10.039 1 94.81 90 ILE A CA 1
ATOM 660 C C . ILE A 1 90 ? 16.688 6.742 -10.5 1 94.81 90 ILE A C 1
ATOM 662 O O . ILE A 1 90 ? 17.766 7.176 -10.109 1 94.81 90 ILE A O 1
ATOM 666 N N . VAL A 1 91 ? 16.547 5.734 -11.289 1 94.5 91 VAL A N 1
ATOM 667 C CA . VAL A 1 91 ? 1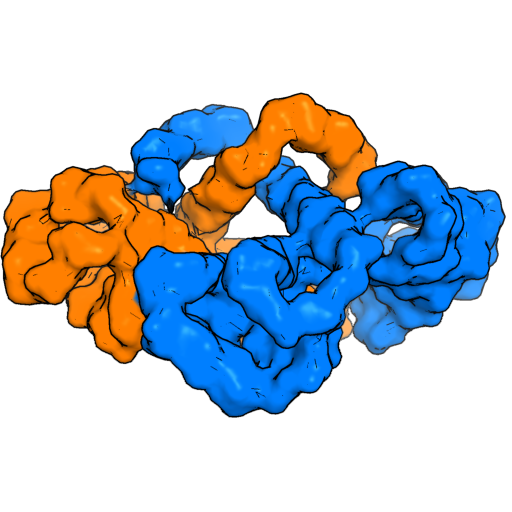7.688 4.941 -11.727 1 94.5 91 VAL A CA 1
ATOM 668 C C . VAL A 1 91 ? 18.359 5.621 -12.922 1 94.5 91 VAL A C 1
ATOM 670 O O . VAL A 1 91 ? 19.562 5.457 -13.141 1 94.5 91 VAL A O 1
ATOM 673 N N . GLY A 1 92 ? 17.719 6.387 -13.711 1 94.44 92 GLY A N 1
ATOM 674 C CA . GLY A 1 92 ? 18.266 7.07 -14.875 1 94.44 92 GLY A CA 1
ATOM 675 C C . GLY A 1 92 ? 18.141 6.266 -16.156 1 94.44 92 GLY A C 1
ATOM 676 O O . GLY A 1 92 ? 19.062 6.258 -16.969 1 94.44 92 GLY A O 1
ATOM 677 N N . VAL A 1 93 ? 17.078 5.504 -16.25 1 95.5 93 VAL A N 1
ATOM 678 C CA . VAL A 1 93 ? 16.797 4.742 -17.453 1 95.5 93 VAL A CA 1
ATOM 679 C C . VAL A 1 93 ? 15.391 5.074 -17.953 1 95.5 93 VAL A C 1
ATOM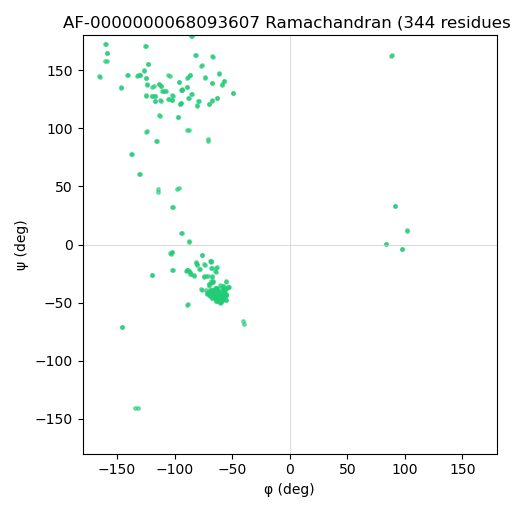 681 O O . VAL A 1 93 ? 14.656 5.824 -17.312 1 95.5 93 VAL A O 1
ATOM 684 N N . SER A 1 94 ? 15.062 4.605 -19.141 1 96.75 94 SER A N 1
ATOM 685 C CA . SER A 1 94 ? 13.719 4.816 -19.656 1 96.75 94 SER A CA 1
ATOM 686 C C . SER A 1 94 ? 12.711 3.875 -19 1 96.75 94 SER A C 1
ATOM 688 O O . SER A 1 9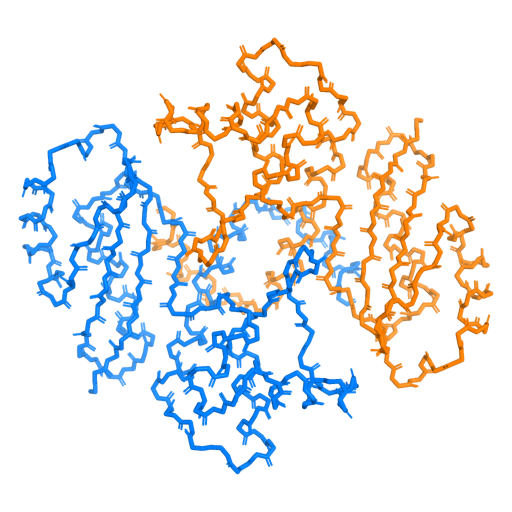4 ? 13.078 2.791 -18.547 1 96.75 94 SER A O 1
ATOM 690 N N . ARG A 1 95 ? 11.508 4.277 -18.969 1 96.25 95 ARG A N 1
ATOM 691 C CA . ARG A 1 95 ? 10.43 3.42 -18.469 1 96.25 95 ARG A CA 1
ATOM 692 C C . ARG A 1 95 ? 10.367 2.117 -19.266 1 96.25 95 ARG A C 1
ATOM 694 O O . ARG A 1 95 ? 10.156 1.047 -18.688 1 96.25 95 ARG A O 1
ATOM 701 N N . GLN A 1 96 ? 10.578 2.205 -20.562 1 96.69 96 GLN A N 1
ATOM 702 C CA . GLN A 1 96 ? 10.531 1.024 -21.422 1 96.69 96 GLN A CA 1
ATOM 703 C C . GLN A 1 96 ? 11.617 0.024 -21.031 1 96.69 96 GLN A C 1
ATOM 705 O O . GLN A 1 96 ? 11.383 -1.187 -21.031 1 96.69 96 GLN A O 1
ATOM 710 N N . ASN A 1 97 ? 12.742 0.554 -20.734 1 95.94 97 ASN A N 1
ATOM 711 C CA . ASN A 1 97 ? 13.844 -0.3 -20.312 1 95.94 97 ASN A CA 1
ATOM 712 C C . ASN A 1 97 ? 13.539 -1.001 -19 1 95.94 97 ASN A C 1
ATOM 714 O O . ASN A 1 97 ? 13.789 -2.199 -18.859 1 95.94 97 ASN A O 1
ATOM 718 N N . MET A 1 98 ? 12.984 -0.219 -18.062 1 95.12 98 MET A N 1
ATOM 719 C CA . MET A 1 98 ? 12.617 -0.794 -16.766 1 95.12 98 MET A CA 1
ATOM 720 C C . MET A 1 98 ? 11.562 -1.881 -16.938 1 95.12 98 MET A C 1
ATOM 722 O O . MET A 1 98 ? 11.648 -2.939 -16.312 1 95.12 98 MET A O 1
ATOM 726 N N . ARG A 1 99 ? 10.586 -1.657 -17.766 1 94.38 99 ARG A N 1
ATOM 727 C CA . ARG A 1 99 ? 9.539 -2.635 -18.031 1 94.38 99 ARG A CA 1
ATOM 728 C C . ARG A 1 99 ? 10.117 -3.9 -18.656 1 94.38 99 ARG A C 1
ATOM 730 O O . ARG A 1 99 ? 9.734 -5.012 -18.297 1 94.38 99 ARG A O 1
ATOM 737 N N . LYS A 1 100 ? 11 -3.725 -19.562 1 95.31 100 LYS A N 1
ATOM 738 C CA . LYS A 1 100 ? 11.656 -4.859 -20.203 1 95.31 100 LYS A CA 1
ATOM 739 C C . LYS A 1 100 ? 12.398 -5.715 -19.172 1 95.31 100 LYS A C 1
ATOM 741 O O . LYS A 1 100 ? 12.336 -6.945 -19.219 1 95.31 100 LYS A O 1
ATOM 746 N N . LEU A 1 101 ? 13.102 -5.051 -18.312 1 94.5 101 LEU A N 1
ATOM 747 C CA . LEU A 1 101 ? 13.812 -5.746 -17.25 1 94.5 101 LEU A CA 1
ATOM 748 C C . LEU A 1 101 ? 12.859 -6.562 -16.391 1 94.5 101 LEU A C 1
ATOM 750 O O . LEU A 1 101 ? 13.125 -7.723 -16.078 1 94.5 101 LEU A O 1
ATOM 754 N N . MET A 1 102 ? 11.773 -5.969 -16.016 1 93.69 102 MET A N 1
ATOM 755 C CA . MET A 1 102 ? 10.758 -6.633 -15.195 1 93.69 102 MET A CA 1
ATOM 756 C C . MET A 1 102 ? 10.211 -7.867 -15.906 1 93.69 102 MET A C 1
ATOM 758 O O . MET A 1 102 ? 10.141 -8.945 -15.312 1 93.69 102 MET A O 1
ATOM 762 N N . LEU A 1 103 ? 9.914 -7.766 -17.188 1 92.12 103 LEU A N 1
ATOM 763 C CA . LEU A 1 103 ? 9.289 -8.836 -17.953 1 92.12 103 LEU A CA 1
ATOM 764 C C . LEU A 1 103 ? 10.289 -9.945 -18.25 1 92.12 103 LEU A C 1
ATOM 766 O O . LEU A 1 103 ? 9.914 -11.117 -18.344 1 92.12 103 LEU A O 1
ATOM 770 N N . ALA A 1 104 ? 11.508 -9.562 -18.312 1 93.56 104 ALA A N 1
ATOM 771 C CA . ALA A 1 104 ? 12.555 -10.523 -18.656 1 93.56 104 ALA A CA 1
ATOM 772 C C . ALA A 1 104 ? 12.961 -11.359 -17.453 1 93.56 104 ALA A C 1
ATOM 774 O O . ALA A 1 104 ? 13.609 -12.398 -17.609 1 93.56 104 ALA A O 1
ATOM 775 N N . HIS A 1 105 ? 12.609 -10.914 -16.281 1 92.25 105 HIS A N 1
ATOM 776 C CA . HIS A 1 105 ? 13.047 -11.625 -15.086 1 92.25 105 HIS A CA 1
ATOM 777 C C . HIS A 1 105 ? 11.875 -11.898 -14.148 1 92.25 105 HIS A C 1
ATOM 779 O O . HIS A 1 105 ? 11.922 -11.531 -12.969 1 92.25 105 HIS A O 1
ATOM 785 N N . PRO A 1 106 ? 10.875 -12.648 -14.602 1 87.19 106 PRO A N 1
ATOM 786 C CA . PRO A 1 106 ? 9.641 -12.859 -13.828 1 87.19 106 PRO A CA 1
ATOM 787 C C . PRO A 1 106 ? 9.883 -13.617 -12.531 1 87.19 106 PRO A C 1
ATOM 789 O O . PRO A 1 106 ? 9.141 -13.445 -11.562 1 87.19 106 PRO A O 1
ATOM 792 N N . ALA A 1 107 ? 10.914 -14.336 -12.445 1 84.12 107 ALA A N 1
ATOM 793 C CA . ALA A 1 107 ? 11.164 -15.188 -11.289 1 84.12 107 ALA A CA 1
ATOM 794 C C . ALA A 1 107 ? 11.883 -14.414 -10.188 1 84.12 107 ALA A C 1
ATOM 796 O O . ALA A 1 107 ? 11.758 -14.742 -9 1 84.12 107 ALA A O 1
ATOM 797 N N . THR A 1 108 ? 12.625 -13.336 -10.57 1 90.94 108 THR A N 1
ATOM 798 C CA . THR A 1 108 ? 13.5 -12.734 -9.578 1 90.94 108 THR A CA 1
ATOM 799 C C . THR A 1 108 ? 13.117 -11.273 -9.336 1 90.94 108 THR A C 1
ATOM 801 O O . THR A 1 108 ? 13.453 -10.695 -8.305 1 90.94 108 THR A O 1
ATOM 804 N N . PHE A 1 109 ? 12.508 -10.688 -10.406 1 93.88 109 PHE A N 1
ATOM 805 C CA . PHE A 1 109 ? 12.078 -9.312 -10.203 1 93.88 109 PHE A CA 1
ATOM 806 C C . PHE A 1 109 ? 11.102 -9.219 -9.039 1 93.88 109 PHE A C 1
ATOM 808 O O . PHE A 1 109 ? 10.219 -10.062 -8.891 1 93.88 109 PHE A O 1
ATOM 815 N N . PRO A 1 110 ? 11.242 -8.203 -8.18 1 95.69 110 PRO A N 1
ATOM 816 C CA . PRO A 1 110 ? 10.406 -8.102 -6.98 1 95.69 110 PRO A CA 1
ATOM 817 C C . PRO A 1 110 ? 8.914 -8.078 -7.301 1 95.69 110 PRO A C 1
ATOM 819 O O . PRO A 1 110 ? 8.508 -7.473 -8.289 1 95.69 110 PRO A O 1
ATOM 822 N N . ALA A 1 111 ? 8.172 -8.742 -6.492 1 94.38 111 ALA A N 1
ATOM 823 C CA . ALA A 1 111 ? 6.723 -8.695 -6.625 1 94.38 111 ALA A CA 1
ATOM 824 C C . ALA A 1 111 ? 6.184 -7.309 -6.289 1 94.38 111 ALA A C 1
ATOM 826 O O . ALA A 1 111 ? 6.668 -6.656 -5.359 1 94.38 111 ALA A O 1
ATOM 827 N N . PRO A 1 112 ? 5.199 -6.852 -7.094 1 95.38 112 PRO A N 1
ATOM 828 C CA . PRO A 1 112 ? 4.535 -5.605 -6.703 1 95.38 112 PRO A CA 1
ATOM 829 C C . PRO A 1 112 ? 3.717 -5.75 -5.422 1 95.38 112 PRO A C 1
ATOM 831 O O . PRO A 1 112 ? 3.467 -6.867 -4.969 1 95.38 112 PRO A O 1
ATOM 834 N N . ILE A 1 113 ? 3.389 -4.594 -4.793 1 95.44 113 ILE A N 1
ATOM 835 C CA . ILE A 1 113 ? 2.498 -4.609 -3.639 1 95.44 113 ILE A CA 1
ATOM 836 C C . ILE A 1 113 ? 1.05 -4.465 -4.102 1 95.44 113 ILE A C 1
ATOM 838 O O . ILE A 1 113 ? 0.12 -4.797 -3.363 1 95.44 113 ILE A O 1
ATOM 842 N N . HIS A 1 114 ? 0.919 -3.93 -5.23 1 95.62 114 HIS A N 1
ATOM 843 C CA . HIS A 1 114 ? -0.4 -3.703 -5.809 1 95.62 114 HIS A CA 1
ATOM 844 C C . HIS A 1 114 ? -0.368 -3.846 -7.328 1 95.62 114 HIS A C 1
ATOM 846 O O . HIS A 1 114 ? 0.571 -3.383 -7.98 1 95.62 114 HIS A O 1
ATOM 852 N N . GLU A 1 115 ? -1.386 -4.559 -7.848 1 92.56 115 GLU A N 1
ATOM 853 C CA . GLU A 1 115 ? -1.58 -4.66 -9.289 1 92.56 115 GLU A CA 1
ATOM 854 C C . GLU A 1 115 ? -2.984 -4.219 -9.695 1 92.56 115 GLU A C 1
ATOM 856 O O . GLU A 1 115 ? -3.936 -5 -9.602 1 92.56 115 GLU A O 1
ATOM 861 N N . GLY A 1 116 ? -3.121 -2.973 -10.117 1 88.31 116 GLY A N 1
ATOM 862 C CA . GLY A 1 116 ? -4.34 -2.377 -10.641 1 88.31 116 GLY A CA 1
ATOM 863 C C . GLY A 1 116 ? -4.125 -1.618 -11.938 1 88.31 116 GLY A C 1
ATOM 864 O O . GLY A 1 116 ? -3.469 -2.117 -12.852 1 88.31 116 GLY A O 1
ATOM 865 N N . SER A 1 117 ? -4.832 -0.456 -12.023 1 82.81 117 SER A N 1
ATOM 866 C CA . SER A 1 117 ? -4.562 0.374 -13.188 1 82.81 117 SER A CA 1
ATOM 867 C C . SER A 1 117 ? -3.07 0.664 -13.328 1 82.81 117 SER A C 1
ATOM 869 O O . SER A 1 117 ? -2.541 0.711 -14.438 1 82.81 117 SER A O 1
ATOM 871 N N . ALA A 1 118 ? -2.488 0.824 -12.273 1 84.44 118 ALA A N 1
ATOM 872 C CA . ALA A 1 118 ? -1.027 0.834 -12.234 1 84.44 118 ALA A CA 1
ATOM 873 C C . ALA A 1 118 ? -0.502 -0.105 -11.148 1 84.44 118 ALA A C 1
ATOM 875 O O . ALA A 1 118 ? -1.161 -0.316 -10.133 1 84.44 118 ALA A O 1
ATOM 876 N N . SER A 1 119 ? 0.624 -0.675 -11.484 1 92.56 119 SER A N 1
ATOM 877 C CA . SER A 1 119 ? 1.284 -1.507 -10.484 1 92.56 119 SER A CA 1
ATOM 878 C C . SER A 1 119 ? 2.225 -0.682 -9.617 1 92.56 119 SER A C 1
ATOM 880 O O . SER A 1 119 ? 2.84 0.275 -10.086 1 92.56 119 SER A O 1
ATOM 882 N N . LEU A 1 120 ? 2.305 -1.022 -8.359 1 96.5 120 LEU A N 1
ATOM 883 C CA . LEU A 1 120 ? 3.193 -0.339 -7.43 1 96.5 120 LEU A CA 1
ATOM 884 C C . LEU A 1 120 ? 4.121 -1.332 -6.734 1 96.5 120 LEU A C 1
ATOM 886 O O . LEU A 1 120 ? 3.699 -2.436 -6.379 1 96.5 120 LEU A O 1
ATOM 890 N N . TRP A 1 121 ? 5.332 -0.906 -6.512 1 97.44 121 TRP A N 1
ATOM 891 C CA . TRP A 1 121 ? 6.34 -1.656 -5.77 1 97.44 121 TRP A CA 1
ATOM 892 C C . TRP A 1 121 ? 6.859 -0.847 -4.59 1 97.44 121 TRP A C 1
ATOM 894 O O . TRP A 1 121 ? 6.754 0.382 -4.574 1 97.44 121 TRP A O 1
ATOM 904 N N . HIS A 1 122 ? 7.355 -1.575 -3.576 1 98.12 122 HIS A N 1
ATOM 905 C CA . HIS A 1 122 ? 8.281 -0.905 -2.674 1 98.12 122 HIS A CA 1
ATOM 906 C C . HIS A 1 122 ? 9.594 -0.565 -3.383 1 98.12 122 HIS A C 1
ATOM 908 O O . HIS A 1 122 ? 10.258 -1.451 -3.916 1 98.12 122 HIS A O 1
ATOM 914 N N . LEU A 1 123 ? 9.938 0.674 -3.359 1 98.19 123 LEU A N 1
ATOM 915 C CA . LEU A 1 123 ? 11.148 1.117 -4.031 1 98.19 123 LEU A CA 1
ATOM 916 C C . LEU A 1 123 ? 12.359 0.335 -3.533 1 98.19 123 LEU A C 1
ATOM 918 O O . LEU A 1 123 ? 13.219 -0.063 -4.328 1 98.19 123 LEU A O 1
ATOM 922 N N . ALA A 1 124 ? 12.461 0.105 -2.236 1 98.19 124 ALA A N 1
ATOM 923 C CA . ALA A 1 124 ? 13.594 -0.598 -1.63 1 98.19 124 ALA A CA 1
ATOM 924 C C . ALA A 1 124 ? 13.789 -1.968 -2.271 1 98.19 124 ALA A C 1
ATOM 926 O O . ALA A 1 124 ? 14.93 -2.396 -2.49 1 98.19 124 ALA A O 1
ATOM 927 N N . ASP A 1 125 ? 12.703 -2.631 -2.609 1 98 125 ASP A N 1
ATOM 928 C CA . ASP A 1 125 ? 12.781 -3.955 -3.219 1 98 125 ASP A CA 1
ATOM 929 C C . ASP A 1 125 ? 13.391 -3.879 -4.617 1 98 125 ASP A C 1
ATOM 931 O O . ASP A 1 125 ? 14.289 -4.656 -4.953 1 98 125 ASP A O 1
ATOM 935 N N . VAL A 1 126 ? 12.914 -2.932 -5.391 1 97.69 126 VAL A N 1
ATOM 936 C CA . VAL A 1 126 ? 13.352 -2.818 -6.777 1 97.69 126 VAL A CA 1
ATOM 937 C C . VAL A 1 126 ? 14.805 -2.346 -6.824 1 97.69 126 VAL A C 1
ATOM 939 O O . VAL A 1 126 ? 15.617 -2.895 -7.57 1 97.69 126 VAL A O 1
ATOM 942 N N . LEU A 1 127 ? 15.156 -1.345 -5.973 1 97.81 127 LEU A N 1
ATOM 943 C CA . LEU A 1 127 ? 16.531 -0.86 -5.945 1 97.81 127 LEU A CA 1
ATOM 944 C C . LEU A 1 127 ? 17.484 -1.94 -5.43 1 97.81 127 LEU A C 1
ATOM 946 O O . LEU A 1 127 ? 18.594 -2.082 -5.934 1 97.81 127 LEU A O 1
ATOM 950 N N . GLY A 1 128 ? 17.016 -2.666 -4.383 1 97.5 128 GLY A N 1
ATOM 951 C CA . GLY A 1 128 ? 17.828 -3.779 -3.908 1 97.5 128 GLY A CA 1
ATOM 952 C C . GLY A 1 128 ? 18.094 -4.82 -4.977 1 97.5 128 GLY A C 1
ATOM 953 O O . GLY A 1 128 ? 19.219 -5.316 -5.098 1 97.5 128 GLY A O 1
ATOM 954 N N . TRP A 1 129 ? 17.109 -5.141 -5.723 1 97.25 129 TRP A N 1
ATOM 955 C CA . TRP A 1 129 ? 17.234 -6.102 -6.816 1 97.25 129 TRP A CA 1
ATOM 956 C C . TRP A 1 129 ? 18.203 -5.586 -7.879 1 97.25 129 TRP A C 1
ATOM 958 O O . TRP A 1 129 ? 19.062 -6.332 -8.359 1 97.25 129 TRP A O 1
ATOM 968 N N . LEU A 1 130 ? 18.094 -4.32 -8.273 1 96.62 130 LEU A N 1
ATOM 969 C CA . LEU A 1 130 ? 18.969 -3.717 -9.273 1 96.62 130 LEU A CA 1
ATOM 970 C C . LEU A 1 130 ? 20.406 -3.678 -8.773 1 96.62 130 LEU A C 1
ATOM 972 O O . LEU A 1 130 ? 21.344 -3.91 -9.539 1 96.62 130 LEU A O 1
ATOM 976 N N . GLN A 1 131 ? 20.516 -3.348 -7.496 1 95.44 131 GLN A N 1
ATOM 977 C CA . GLN A 1 131 ? 21.844 -3.305 -6.906 1 95.44 131 GLN A CA 1
ATOM 978 C C . GLN A 1 131 ? 22.516 -4.668 -6.98 1 95.44 131 GLN A C 1
ATOM 980 O O . GLN A 1 131 ? 23.703 -4.758 -7.301 1 95.44 131 GLN A O 1
ATOM 985 N N . ALA A 1 132 ? 21.812 -5.715 -6.684 1 94.75 132 ALA A N 1
ATOM 986 C CA . ALA A 1 132 ? 22.344 -7.078 -6.715 1 94.75 132 ALA A CA 1
ATOM 987 C C . ALA A 1 132 ? 22.719 -7.484 -8.141 1 94.75 132 ALA A C 1
ATOM 989 O O . ALA A 1 132 ? 23.672 -8.242 -8.344 1 94.75 132 ALA A O 1
ATOM 990 N N . ARG A 1 133 ? 21.969 -7.082 -9.031 1 91.88 133 ARG A N 1
ATOM 991 C CA . ARG A 1 133 ? 22.25 -7.379 -10.43 1 91.88 133 ARG A CA 1
ATOM 992 C C . ARG A 1 133 ? 23.5 -6.645 -10.906 1 91.88 133 ARG A C 1
ATOM 994 O O . ARG A 1 133 ? 24.266 -7.168 -11.719 1 91.88 133 ARG A O 1
ATOM 1001 N N . GLY A 1 134 ? 23.641 -5.391 -10.453 1 90.12 134 GLY A N 1
ATOM 1002 C CA . GLY A 1 134 ? 24.781 -4.586 -10.859 1 90.12 134 GLY A CA 1
ATOM 1003 C C . GLY A 1 134 ? 24.531 -3.807 -12.141 1 90.12 134 GLY A C 1
ATOM 1004 O O . GLY A 1 134 ? 23.516 -4.016 -12.812 1 90.12 134 GLY A O 1
ATOM 1005 N N . GLY A 1 135 ? 25.422 -2.742 -12.375 1 89.19 135 GLY A N 1
ATOM 1006 C CA . GLY A 1 135 ? 25.359 -2.004 -13.625 1 89.19 135 GLY A CA 1
ATOM 1007 C C . GLY A 1 135 ? 24.562 -0.721 -13.523 1 89.19 135 GLY A C 1
ATOM 1008 O O . GLY A 1 135 ? 24.453 0.033 -14.492 1 89.19 135 GLY A O 1
ATOM 1009 N N . TYR A 1 136 ? 23.984 -0.51 -12.375 1 89.56 136 TYR A N 1
ATOM 1010 C CA . TYR A 1 136 ? 23.188 0.7 -12.195 1 89.56 136 TYR A CA 1
ATOM 1011 C C . TYR A 1 136 ? 23.781 1.586 -11.109 1 89.56 136 TYR A C 1
ATOM 1013 O O . TYR A 1 136 ? 24.125 1.105 -10.023 1 89.56 136 TYR A O 1
ATOM 1021 N N . PRO A 1 137 ? 24.047 2.76 -11.484 1 88.19 137 PRO A N 1
ATOM 1022 C CA . PRO A 1 137 ? 24.562 3.688 -10.484 1 88.19 137 PRO A CA 1
ATOM 1023 C C . PRO A 1 137 ? 23.516 4.113 -9.461 1 88.19 137 PRO A C 1
ATOM 1025 O O . PRO A 1 137 ? 22.797 5.09 -9.688 1 88.19 137 PRO A O 1
ATOM 1028 N N . LEU A 1 138 ? 23.328 3.445 -8.367 1 91.56 138 LEU A N 1
ATOM 1029 C CA . LEU A 1 138 ? 22.344 3.762 -7.344 1 91.56 138 LEU A CA 1
ATOM 1030 C C . LEU A 1 138 ? 22.984 4.465 -6.152 1 91.56 138 LEU A C 1
ATOM 1032 O O . LEU A 1 138 ? 24.062 4.074 -5.711 1 91.56 138 LEU A O 1
ATOM 1036 N N . ALA A 1 139 ? 22.422 5.566 -5.801 1 91.94 139 ALA A N 1
ATOM 1037 C CA . ALA A 1 139 ? 22.875 6.223 -4.578 1 91.94 139 ALA A CA 1
ATOM 1038 C C . ALA A 1 139 ? 22.453 5.426 -3.344 1 91.94 139 ALA A C 1
ATOM 1040 O O . ALA A 1 139 ? 21.266 5.195 -3.115 1 91.94 139 ALA A O 1
ATOM 1041 N N . GLN A 1 140 ? 23.422 5.031 -2.586 1 95.19 140 GLN A N 1
ATOM 1042 C CA . GLN A 1 140 ? 23.156 4.238 -1.392 1 95.19 140 GLN A CA 1
ATOM 1043 C C . GLN A 1 140 ? 22.188 4.961 -0.455 1 95.19 140 GLN A C 1
ATOM 1045 O O . GLN A 1 140 ? 21.344 4.332 0.179 1 95.19 140 GLN A O 1
ATOM 1050 N N . ALA A 1 141 ? 22.359 6.262 -0.342 1 96.81 141 ALA A N 1
ATOM 1051 C CA . ALA A 1 141 ? 21.484 7.062 0.521 1 96.81 141 ALA A CA 1
ATOM 1052 C C . ALA A 1 141 ? 20.016 6.918 0.113 1 96.81 141 ALA A C 1
ATOM 1054 O O . ALA A 1 141 ? 19.141 6.875 0.968 1 96.81 141 ALA A O 1
ATOM 1055 N N . THR A 1 142 ? 19.797 6.797 -1.201 1 97.06 142 THR A N 1
ATOM 1056 C CA . THR A 1 142 ? 18.438 6.641 -1.705 1 97.06 142 THR A CA 1
ATOM 1057 C C . THR A 1 142 ? 17.859 5.281 -1.312 1 97.06 142 THR A C 1
ATOM 1059 O O . THR A 1 142 ? 16.703 5.188 -0.883 1 97.06 142 THR A O 1
ATOM 1062 N N . LEU A 1 143 ? 18.656 4.293 -1.465 1 97.69 143 LEU A N 1
ATOM 1063 C CA . LEU A 1 143 ? 18.234 2.953 -1.07 1 97.69 143 LEU A CA 1
ATOM 1064 C C . LEU A 1 143 ? 17.953 2.891 0.428 1 97.69 143 LEU A C 1
ATOM 1066 O O . LEU A 1 143 ? 16.953 2.316 0.854 1 97.69 143 LEU A O 1
ATOM 1070 N N . ASP A 1 144 ? 18.812 3.514 1.214 1 98.19 144 ASP A N 1
ATOM 1071 C CA . ASP A 1 144 ? 18.656 3.512 2.666 1 98.19 144 ASP A CA 1
ATOM 1072 C C . ASP A 1 144 ? 17.359 4.23 3.076 1 98.19 144 ASP A C 1
ATOM 1074 O O . ASP A 1 144 ? 16.641 3.762 3.957 1 98.19 144 ASP A O 1
ATOM 1078 N N . VAL A 1 145 ? 17.078 5.336 2.439 1 98.56 145 VAL A N 1
ATOM 1079 C CA . VAL A 1 145 ? 15.867 6.094 2.746 1 98.56 145 VAL A CA 1
ATOM 1080 C C . VAL A 1 145 ? 14.641 5.293 2.328 1 98.56 145 VAL A C 1
ATOM 1082 O O . VAL A 1 145 ? 13.641 5.254 3.053 1 98.56 145 VAL A O 1
ATOM 1085 N N . ALA A 1 146 ? 14.742 4.656 1.171 1 98.62 146 ALA A N 1
ATOM 1086 C CA . ALA A 1 146 ? 13.625 3.834 0.699 1 98.62 146 ALA A CA 1
ATOM 1087 C C . ALA A 1 146 ? 13.328 2.701 1.676 1 98.62 146 ALA A C 1
ATOM 1089 O O . ALA A 1 146 ? 12.164 2.396 1.945 1 98.62 146 ALA A O 1
ATOM 1090 N N . ARG A 1 147 ? 14.336 2.086 2.168 1 97.88 147 ARG A N 1
ATOM 1091 C CA . ARG A 1 147 ? 14.172 1.018 3.15 1 97.88 147 ARG A CA 1
ATOM 1092 C C . ARG A 1 147 ? 13.5 1.537 4.418 1 97.88 147 ARG A C 1
ATOM 1094 O O . ARG A 1 147 ? 12.617 0.881 4.973 1 97.88 147 ARG A O 1
ATOM 1101 N N . MET A 1 148 ? 13.914 2.717 4.828 1 97.88 148 MET A N 1
ATOM 1102 C CA . MET A 1 148 ? 13.328 3.301 6.031 1 97.88 148 MET A CA 1
ATOM 1103 C C . MET A 1 148 ? 11.883 3.705 5.789 1 97.88 148 MET A C 1
ATOM 1105 O O . MET A 1 148 ? 11.023 3.502 6.648 1 97.88 148 MET A O 1
ATOM 1109 N N . ALA A 1 149 ? 11.648 4.293 4.641 1 98.25 149 ALA A N 1
ATOM 1110 C CA . ALA A 1 149 ? 10.281 4.684 4.305 1 98.25 149 ALA A CA 1
ATOM 1111 C C . ALA A 1 149 ? 9.352 3.473 4.27 1 98.25 149 ALA A C 1
ATOM 1113 O O . ALA A 1 149 ? 8.227 3.537 4.762 1 98.25 149 ALA A O 1
ATOM 1114 N N . LEU A 1 150 ? 9.828 2.422 3.688 1 97.81 150 LEU A N 1
ATOM 1115 C CA . LEU A 1 150 ? 9.086 1.167 3.686 1 97.81 150 LEU A CA 1
ATOM 1116 C C . LEU A 1 150 ? 8.742 0.736 5.105 1 97.81 150 LEU A C 1
ATOM 1118 O O . LEU A 1 150 ? 7.586 0.417 5.402 1 97.81 150 LEU A O 1
ATOM 1122 N N . LYS A 1 151 ? 9.688 0.762 5.984 1 96.94 151 LYS A N 1
ATOM 1123 C CA . LYS A 1 151 ? 9.477 0.362 7.375 1 96.94 151 LYS A CA 1
ATOM 1124 C C . LYS A 1 151 ? 8.438 1.247 8.055 1 96.94 151 LYS A C 1
ATOM 1126 O O . LYS A 1 151 ? 7.574 0.752 8.781 1 96.94 151 LYS A O 1
ATOM 1131 N N . VAL A 1 152 ? 8.516 2.49 7.801 1 97.44 152 VAL A N 1
ATOM 1132 C CA . VAL A 1 152 ? 7.598 3.453 8.398 1 97.44 152 VAL A CA 1
ATOM 1133 C C . VAL A 1 152 ? 6.176 3.174 7.922 1 97.44 152 VAL A C 1
ATOM 1135 O O . VAL A 1 152 ? 5.246 3.109 8.727 1 97.44 152 VAL A O 1
ATOM 1138 N N . ASN A 1 153 ? 6.035 3.021 6.629 1 97.38 153 ASN A N 1
ATOM 1139 C CA . ASN A 1 153 ? 4.711 2.812 6.059 1 97.38 153 ASN A CA 1
ATOM 1140 C C . ASN A 1 153 ? 4.098 1.497 6.531 1 97.38 153 ASN A C 1
ATOM 1142 O O . ASN A 1 153 ? 2.902 1.436 6.82 1 97.38 153 ASN A O 1
ATOM 1146 N N . VAL A 1 154 ? 4.898 0.46 6.602 1 96.06 154 VAL A N 1
ATOM 1147 C CA . VAL A 1 154 ? 4.406 -0.837 7.051 1 96.06 154 VAL A CA 1
ATOM 1148 C C . VAL A 1 154 ? 4.027 -0.765 8.531 1 96.06 154 VAL A C 1
ATOM 1150 O O . VAL A 1 154 ? 2.994 -1.299 8.938 1 96.06 154 VAL A O 1
ATOM 1153 N N . ALA A 1 155 ? 4.82 -0.146 9.328 1 95.19 155 ALA A N 1
ATOM 1154 C CA . ALA A 1 155 ? 4.52 0.012 10.75 1 95.19 155 ALA A CA 1
ATOM 1155 C C . ALA A 1 155 ? 3.211 0.77 10.953 1 95.19 155 ALA A C 1
ATOM 1157 O O . ALA A 1 155 ? 2.396 0.396 11.797 1 95.19 155 ALA A O 1
ATOM 1158 N N . LYS A 1 156 ? 3.082 1.784 10.195 1 95.44 156 LYS A N 1
ATOM 1159 C CA . LYS A 1 156 ? 1.858 2.578 10.273 1 95.44 156 LYS A CA 1
ATOM 1160 C C . LYS A 1 156 ? 0.628 1.72 9.992 1 95.44 156 LYS A C 1
ATOM 1162 O O . LYS A 1 156 ? -0.344 1.751 10.75 1 95.44 156 LYS A O 1
ATOM 1167 N N . GLU A 1 157 ? 0.69 0.927 8.93 1 94.81 157 GLU A N 1
ATOM 1168 C CA . GLU A 1 157 ? -0.443 0.093 8.539 1 94.81 157 GLU A CA 1
ATOM 1169 C C . GLU A 1 157 ? -0.657 -1.048 9.531 1 94.81 157 GLU A C 1
ATOM 1171 O O . GLU A 1 157 ? -1.794 -1.453 9.781 1 94.81 157 GLU A O 1
ATOM 1176 N N . ALA A 1 158 ? 0.422 -1.536 10.062 1 92.75 158 ALA A N 1
ATOM 1177 C CA . ALA A 1 158 ? 0.35 -2.686 10.961 1 92.75 158 ALA A CA 1
ATOM 1178 C C . ALA A 1 158 ? -0.443 -2.348 12.219 1 92.75 158 ALA A C 1
ATOM 1180 O O . ALA A 1 158 ? -0.977 -3.242 12.883 1 92.75 158 ALA A O 1
ATOM 1181 N N . ARG A 1 159 ? -0.578 -1.091 12.492 1 91.12 159 ARG A N 1
ATOM 1182 C CA . ARG A 1 159 ? -1.323 -0.654 13.672 1 91.12 159 ARG A CA 1
ATOM 1183 C C . ARG A 1 159 ? -2.812 -0.947 13.516 1 91.12 159 ARG A C 1
ATOM 1185 O O . ARG A 1 159 ? -3.553 -0.964 14.5 1 91.12 159 ARG A O 1
ATOM 1192 N N . ARG A 1 160 ? -3.174 -1.237 12.328 1 90.06 160 ARG A N 1
ATOM 1193 C CA . ARG A 1 160 ? -4.578 -1.505 12.039 1 90.06 160 ARG A CA 1
ATOM 1194 C C . ARG A 1 160 ? -4.969 -2.914 12.469 1 90.06 160 ARG A C 1
ATOM 1196 O O . ARG A 1 160 ? -6.156 -3.229 12.578 1 90.06 160 ARG A O 1
ATOM 1203 N N . LEU A 1 161 ? -4.008 -3.758 12.609 1 89 161 LEU A N 1
ATOM 1204 C CA . LEU A 1 161 ? -4.301 -5.16 12.891 1 89 161 LEU A CA 1
ATOM 1205 C C . LEU A 1 161 ? -4.238 -5.438 14.391 1 89 161 LEU A C 1
ATOM 1207 O O . LEU A 1 161 ? -3.23 -5.148 15.039 1 89 161 LEU A O 1
ATOM 1211 N N . PRO A 1 162 ? -5.367 -5.898 14.859 1 79.38 162 PRO A N 1
ATOM 1212 C CA . PRO A 1 162 ? -5.246 -6.445 16.203 1 79.38 162 PRO A CA 1
ATOM 1213 C C . PRO A 1 162 ? -4.289 -7.633 16.281 1 79.38 162 PRO A C 1
ATOM 1215 O O . PRO A 1 162 ? -4.16 -8.391 15.312 1 79.38 162 PRO A O 1
ATOM 1218 N N . ARG A 1 163 ? -3.654 -7.766 17.344 1 73.69 163 ARG A N 1
ATOM 1219 C CA . ARG A 1 163 ? -2.654 -8.812 17.516 1 73.69 163 ARG A CA 1
ATOM 1220 C C . ARG A 1 163 ? -3.234 -10.188 17.203 1 73.69 163 ARG A C 1
ATOM 1222 O O . ARG A 1 163 ? -2.578 -11.008 16.562 1 73.69 163 ARG A O 1
ATOM 1229 N N . SER A 1 164 ? -4.406 -10.336 17.562 1 69.31 164 SER A N 1
ATOM 1230 C CA . SER A 1 164 ? -5.051 -11.625 17.344 1 69.31 164 SER A CA 1
ATOM 1231 C C . SER A 1 164 ? -5.309 -11.875 15.867 1 69.31 164 SER A C 1
ATOM 1233 O O . SER A 1 164 ? -5.102 -12.992 15.375 1 69.31 164 SER A O 1
ATOM 1235 N N . ALA A 1 165 ? -5.688 -10.953 15.258 1 68.56 165 ALA A N 1
ATOM 1236 C CA . ALA A 1 165 ? -6 -11.078 13.836 1 68.56 165 ALA A CA 1
ATOM 1237 C C . ALA A 1 165 ? -4.73 -11.312 13.016 1 68.56 165 ALA A C 1
ATOM 1239 O O . ALA A 1 165 ? -4.734 -12.102 12.078 1 68.56 165 ALA A O 1
ATOM 1240 N N . GLY A 1 166 ? -3.736 -10.812 13.43 1 68.38 166 GLY A N 1
ATOM 1241 C CA . GLY A 1 166 ? -2.459 -10.953 12.75 1 68.38 166 GLY A CA 1
ATOM 1242 C C . GLY A 1 166 ? -1.896 -12.359 12.828 1 68.38 166 GLY A C 1
ATOM 1243 O O . GLY A 1 166 ? -1.396 -12.883 11.828 1 68.38 166 GLY A O 1
ATOM 1244 N N . ALA A 1 167 ? -2.162 -12.93 13.984 1 70 167 ALA A N 1
ATOM 1245 C CA . ALA A 1 167 ? -1.562 -14.242 14.203 1 70 167 ALA A CA 1
ATOM 1246 C C . ALA A 1 167 ? -2.211 -15.297 13.32 1 70 167 ALA A C 1
ATOM 1248 O O . ALA A 1 167 ? -1.52 -16.141 12.734 1 70 167 ALA A O 1
ATOM 1249 N N . GLY A 1 168 ? -3.365 -15.266 13.156 1 76.81 168 GLY A N 1
ATOM 1250 C CA . GLY A 1 168 ? -4.078 -16.25 12.359 1 76.81 168 GLY A CA 1
ATOM 1251 C C . GLY A 1 168 ? -3.809 -16.125 10.875 1 76.81 168 GLY A C 1
ATOM 1252 O O . GLY A 1 168 ? -3.834 -17.125 10.141 1 76.81 168 GLY A O 1
ATOM 1253 N N . LEU A 1 169 ? -3.496 -14.945 10.469 1 85.69 169 LEU A N 1
ATOM 1254 C CA . LEU A 1 169 ? -3.316 -14.688 9.039 1 85.69 169 LEU A CA 1
ATOM 1255 C C . LEU A 1 169 ? -1.871 -14.93 8.625 1 85.69 169 LEU A C 1
ATOM 1257 O O . LEU A 1 169 ? -1.598 -15.211 7.457 1 85.69 169 LEU A O 1
ATOM 1261 N N . ASP A 1 170 ? -0.999 -14.867 9.586 1 82.44 170 ASP A N 1
ATOM 1262 C CA . ASP A 1 170 ? 0.426 -14.992 9.289 1 82.44 170 ASP A CA 1
ATOM 1263 C C . ASP A 1 170 ? 0.735 -16.328 8.625 1 82.44 170 ASP A C 1
ATOM 1265 O O . ASP A 1 170 ? 1.524 -16.391 7.68 1 82.44 170 ASP A O 1
ATOM 1269 N N . ALA A 1 171 ? 0.06 -17.328 9.031 1 81.81 171 ALA A N 1
ATOM 1270 C CA . ALA A 1 171 ? 0.303 -18.672 8.508 1 81.81 171 ALA A CA 1
ATOM 1271 C C . ALA A 1 171 ? -0.236 -18.812 7.086 1 81.81 171 ALA A C 1
ATOM 1273 O O . ALA A 1 171 ? 0.23 -19.656 6.316 1 81.81 171 ALA A O 1
ATOM 1274 N N . LEU A 1 172 ? -1.104 -17.891 6.758 1 87.12 172 LEU A N 1
ATOM 1275 C CA . LEU A 1 172 ? -1.802 -18.047 5.484 1 87.12 172 LEU A CA 1
ATOM 1276 C C . LEU A 1 172 ? -1.188 -17.141 4.422 1 87.12 172 LEU A C 1
ATOM 1278 O O . LEU A 1 172 ? -1.383 -17.359 3.225 1 87.12 172 LEU A O 1
ATOM 1282 N N . VAL A 1 173 ? -0.507 -16.109 4.824 1 84.12 173 VAL A N 1
ATOM 1283 C CA . VAL A 1 173 ? -0.043 -15.117 3.859 1 84.12 173 VAL A CA 1
ATOM 1284 C C . VAL A 1 173 ? 1.451 -15.297 3.605 1 84.12 173 VAL A C 1
ATOM 1286 O O . VAL A 1 173 ? 2.033 -14.617 2.76 1 84.12 173 VAL A O 1
ATOM 1289 N N . GLY A 1 174 ? 2.209 -16.156 4.328 1 71.81 174 GLY A N 1
ATOM 1290 C CA . GLY A 1 174 ? 3.641 -16.391 4.23 1 71.81 174 GLY A CA 1
ATOM 1291 C C . GLY A 1 174 ? 3.979 -17.734 3.621 1 71.81 174 GLY A C 1
ATOM 1292 O O . GLY A 1 174 ? 3.127 -18.625 3.551 1 71.81 174 GLY A O 1
ATOM 1293 N N . MET B 1 1 ? -23.766 -17.406 2.08 1 94.25 1 MET B N 1
ATOM 1294 C CA . MET B 1 1 ? -23.688 -16.219 1.233 1 94.25 1 MET B CA 1
ATOM 1295 C C . MET B 1 1 ? -22.469 -16.297 0.317 1 94.25 1 MET B C 1
ATOM 1297 O O . MET B 1 1 ? -21.469 -16.938 0.654 1 94.25 1 MET B O 1
ATOM 1301 N N . GLU B 1 2 ? -22.578 -15.68 -0.872 1 97.31 2 GLU B N 1
ATOM 1302 C CA . GLU B 1 2 ? -21.469 -15.688 -1.818 1 97.31 2 GLU B CA 1
ATOM 1303 C C . GLU B 1 2 ? -20.594 -14.438 -1.657 1 97.31 2 GLU B C 1
ATOM 1305 O O . GLU B 1 2 ? -21.109 -13.328 -1.499 1 97.31 2 GLU B O 1
ATOM 1310 N N . TYR B 1 3 ? -19.344 -14.672 -1.63 1 98.56 3 TYR B N 1
ATOM 1311 C CA . TYR B 1 3 ? -18.375 -13.586 -1.525 1 98.56 3 TYR B CA 1
ATOM 1312 C C . TYR B 1 3 ? -17.453 -13.562 -2.729 1 98.56 3 TYR B C 1
ATOM 1314 O O . TYR B 1 3 ? -16.891 -14.602 -3.1 1 98.56 3 TYR B O 1
ATOM 1322 N N . LEU B 1 4 ? -17.344 -12.398 -3.357 1 98.5 4 LEU B N 1
ATOM 1323 C CA . LEU B 1 4 ? -16.5 -12.219 -4.527 1 98.5 4 LEU B CA 1
ATOM 1324 C C . LEU B 1 4 ? -15.195 -11.516 -4.145 1 98.5 4 LEU B C 1
ATOM 1326 O O . LEU B 1 4 ? -15.219 -10.469 -3.498 1 98.5 4 LEU B O 1
ATOM 1330 N N . PHE B 1 5 ? -14.047 -12.125 -4.461 1 98.69 5 PHE B N 1
ATOM 1331 C CA . PHE B 1 5 ? -12.75 -11.523 -4.18 1 98.69 5 PHE B CA 1
ATOM 1332 C C . PHE B 1 5 ? -11.672 -12.125 -5.07 1 98.69 5 PHE B C 1
ATOM 1334 O O . PHE B 1 5 ? -11.906 -13.133 -5.742 1 98.69 5 PHE B O 1
ATOM 1341 N N . THR B 1 6 ? -10.586 -11.461 -5.105 1 98.38 6 THR B N 1
ATOM 1342 C CA . THR B 1 6 ? -9.477 -11.875 -5.957 1 98.38 6 THR B CA 1
ATOM 1343 C C . THR B 1 6 ? -8.203 -12.062 -5.137 1 98.38 6 THR B C 1
ATOM 1345 O O . THR B 1 6 ? -7.91 -11.258 -4.246 1 98.38 6 THR B O 1
ATOM 1348 N N . LEU B 1 7 ? -7.469 -13.109 -5.402 1 98.06 7 LEU B N 1
ATOM 1349 C CA . LEU B 1 7 ? -6.125 -13.32 -4.875 1 98.06 7 LEU B CA 1
ATOM 1350 C C . LEU B 1 7 ? -5.102 -13.359 -6.008 1 98.06 7 LEU B C 1
ATOM 1352 O O . LEU B 1 7 ? -5.273 -14.102 -6.977 1 98.06 7 LEU B O 1
ATOM 1356 N N . LYS B 1 8 ? -4.082 -12.555 -5.871 1 96.81 8 LYS B N 1
ATOM 1357 C CA . LYS B 1 8 ? -3.014 -12.5 -6.863 1 96.81 8 LYS B CA 1
ATOM 1358 C C . LYS B 1 8 ? -1.709 -13.062 -6.301 1 96.81 8 LYS B C 1
ATOM 1360 O O . LYS B 1 8 ? -1.337 -12.758 -5.168 1 96.81 8 LYS B O 1
ATOM 1365 N N . TYR B 1 9 ? -1.021 -13.875 -7.125 1 95.06 9 TYR B N 1
ATOM 1366 C CA . TYR B 1 9 ? 0.177 -14.555 -6.641 1 95.06 9 TYR B CA 1
ATOM 1367 C C . TYR B 1 9 ? 1.324 -14.414 -7.633 1 95.06 9 TYR B C 1
ATOM 1369 O O . TYR B 1 9 ? 1.1 -14.312 -8.844 1 95.06 9 TYR B O 1
ATOM 1377 N N . GLN B 1 10 ? 2.471 -14.312 -7.117 1 93.19 10 GLN B N 1
ATOM 1378 C CA . GLN B 1 10 ? 3.688 -14.57 -7.879 1 93.19 10 GLN B CA 1
ATOM 1379 C C . GLN B 1 10 ? 4.059 -16.047 -7.84 1 93.19 10 GLN B C 1
ATOM 1381 O O . GLN B 1 10 ? 4.215 -16.625 -6.762 1 93.19 10 GLN B O 1
ATOM 1386 N N . LEU B 1 11 ? 4.223 -16.625 -9 1 91.75 11 LEU B N 1
ATOM 1387 C CA . LEU B 1 11 ? 4.523 -18.047 -9.086 1 91.75 11 LEU B CA 1
ATOM 1388 C C . LEU B 1 11 ? 6.027 -18.297 -8.977 1 91.75 11 LEU B C 1
ATOM 1390 O O . LEU B 1 11 ? 6.828 -17.469 -9.422 1 91.75 11 LEU B O 1
ATOM 1394 N N . ALA B 1 12 ? 6.289 -19.422 -8.359 1 86.75 12 ALA B N 1
ATOM 1395 C CA . ALA B 1 12 ? 7.676 -19.875 -8.352 1 86.75 12 ALA B CA 1
ATOM 1396 C C . ALA B 1 12 ? 8.023 -20.594 -9.656 1 86.75 12 ALA B C 1
ATOM 1398 O O . ALA B 1 12 ? 7.129 -20.984 -10.414 1 86.75 12 ALA B O 1
ATOM 1399 N N . ASP B 1 13 ? 9.359 -20.703 -9.852 1 80.06 13 ASP B N 1
ATOM 1400 C CA . ASP B 1 13 ? 9.828 -21.406 -11.047 1 80.06 13 ASP B CA 1
ATOM 1401 C C . ASP B 1 13 ? 9.25 -22.812 -11.125 1 80.06 13 ASP B C 1
ATOM 1403 O O . ASP B 1 13 ? 8.977 -23.312 -12.219 1 80.06 13 ASP B O 1
ATOM 1407 N N . ALA B 1 14 ? 9.031 -23.391 -10.008 1 78.38 14 ALA B N 1
ATOM 1408 C CA . ALA B 1 14 ? 8.539 -24.766 -9.945 1 78.38 14 ALA B CA 1
ATOM 1409 C C . ALA B 1 14 ? 7.113 -24.875 -10.469 1 78.38 14 ALA B C 1
ATOM 1411 O O . ALA B 1 14 ? 6.645 -25.969 -10.797 1 78.38 14 ALA B O 1
ATOM 1412 N N . ASP B 1 15 ? 6.457 -23.766 -10.477 1 79.44 15 ASP B N 1
ATOM 1413 C CA . ASP B 1 15 ? 5.062 -23.734 -10.898 1 79.44 15 ASP B CA 1
ATOM 1414 C C . ASP B 1 15 ? 4.938 -23.344 -12.367 1 79.44 15 ASP B C 1
ATOM 1416 O O . ASP B 1 15 ? 4.086 -22.516 -12.719 1 79.44 15 ASP B O 1
ATOM 1420 N N . SER B 1 16 ? 5.664 -23.938 -13.18 1 76.44 16 SER B N 1
ATOM 1421 C CA . SER B 1 16 ? 5.75 -23.547 -14.586 1 76.44 16 SER B CA 1
ATOM 1422 C C . SER B 1 16 ? 4.672 -24.234 -15.414 1 76.44 16 SER B C 1
ATOM 1424 O O . SER B 1 16 ? 4.297 -23.75 -16.484 1 76.44 16 SER B O 1
ATOM 1426 N N . ASP B 1 17 ? 4.148 -25.375 -14.945 1 85.31 17 ASP B N 1
ATOM 1427 C CA . ASP B 1 17 ? 3.088 -26.078 -15.664 1 85.31 17 ASP B CA 1
ATOM 1428 C C . ASP B 1 17 ? 1.711 -25.578 -15.234 1 85.31 17 ASP B C 1
ATOM 1430 O O . ASP B 1 17 ? 1.134 -26.078 -14.273 1 85.31 17 ASP B O 1
ATOM 1434 N N . LEU B 1 18 ? 1.157 -24.703 -16.016 1 84.31 18 LEU B N 1
ATOM 1435 C CA . LEU B 1 18 ? -0.084 -24.016 -15.656 1 84.31 18 LEU B CA 1
ATOM 1436 C C . LEU B 1 18 ? -1.251 -25 -15.633 1 84.31 18 LEU B C 1
ATOM 1438 O O . LEU B 1 18 ? -2.152 -24.875 -14.797 1 84.31 18 LEU B O 1
ATOM 1442 N N . ASP B 1 19 ? -1.221 -25.938 -16.625 1 88.75 19 ASP B N 1
ATOM 1443 C CA . ASP B 1 19 ? -2.297 -26.938 -16.656 1 88.75 19 ASP B CA 1
ATOM 1444 C C . ASP B 1 19 ? -2.309 -27.781 -15.383 1 88.75 19 ASP B C 1
ATOM 1446 O O . ASP B 1 19 ? -3.369 -28.031 -14.805 1 88.75 19 ASP B O 1
ATOM 1450 N N . ALA B 1 20 ? -1.2 -28.203 -15 1 92.06 20 ALA B N 1
ATOM 1451 C CA . ALA B 1 20 ? -1.081 -28.984 -13.773 1 92.06 20 ALA B CA 1
ATOM 1452 C C . ALA B 1 20 ? -1.475 -28.156 -12.555 1 92.06 20 ALA B C 1
ATOM 1454 O O . ALA B 1 20 ? -2.1 -28.672 -11.625 1 92.06 20 ALA B O 1
ATOM 1455 N N . LEU B 1 21 ? -1.108 -26.938 -12.625 1 91.88 21 LEU B N 1
ATOM 1456 C CA . LEU B 1 21 ? -1.413 -26.031 -11.516 1 91.88 21 LEU B CA 1
ATOM 1457 C C . LEU B 1 21 ? -2.918 -25.844 -11.375 1 91.88 21 LEU B C 1
ATOM 1459 O O . LEU B 1 21 ? -3.453 -25.875 -10.258 1 91.88 21 LEU B O 1
ATOM 1463 N N . VAL B 1 22 ? -3.584 -25.625 -12.438 1 92.44 22 VAL B N 1
ATOM 1464 C CA . VAL B 1 22 ? -5.027 -25.406 -12.438 1 92.44 22 VAL B CA 1
ATOM 1465 C C . VAL B 1 22 ? -5.73 -26.656 -11.906 1 92.44 22 VAL B C 1
ATOM 1467 O O . VAL B 1 22 ? -6.699 -26.547 -11.148 1 92.44 22 VAL B O 1
ATOM 1470 N N . GLU B 1 23 ? -5.238 -27.797 -12.297 1 95.12 23 GLU B N 1
ATOM 1471 C CA . GLU B 1 23 ? -5.809 -29.047 -11.812 1 95.12 23 GLU B CA 1
ATOM 1472 C C . GLU B 1 23 ? -5.625 -29.188 -10.305 1 95.12 23 GLU B C 1
ATOM 1474 O O . GLU B 1 23 ? -6.555 -29.578 -9.594 1 95.12 23 GLU B O 1
ATOM 1479 N N . ARG B 1 24 ? -4.445 -28.828 -9.836 1 95.56 24 ARG B N 1
ATOM 1480 C CA . ARG B 1 24 ? -4.164 -28.875 -8.406 1 95.56 24 ARG B CA 1
ATOM 1481 C C . ARG B 1 24 ? -5.062 -27.906 -7.641 1 95.56 24 ARG B C 1
ATOM 1483 O O . ARG B 1 24 ? -5.551 -28.234 -6.555 1 95.56 24 ARG B O 1
ATOM 1490 N N . LEU B 1 25 ? -5.25 -26.719 -8.148 1 96.5 25 LEU B N 1
ATOM 1491 C CA . LEU B 1 25 ? -6.117 -25.734 -7.523 1 96.5 25 LEU B CA 1
ATOM 1492 C C . LEU B 1 25 ? -7.547 -26.25 -7.414 1 96.5 25 LEU B C 1
ATOM 1494 O O . LEU B 1 25 ? -8.18 -26.125 -6.359 1 96.5 25 LEU B O 1
ATOM 1498 N N . GLY B 1 26 ? -8.008 -26.859 -8.492 1 96.62 26 GLY B N 1
ATOM 1499 C CA . GLY B 1 26 ? -9.336 -27.453 -8.453 1 96.62 26 GLY B CA 1
ATOM 1500 C C . GLY B 1 26 ? -9.477 -28.531 -7.387 1 96.62 26 GLY B C 1
ATOM 1501 O O . GLY B 1 26 ? -10.461 -28.531 -6.645 1 96.62 26 GLY B O 1
ATOM 1502 N N . GLU B 1 27 ? -8.508 -29.375 -7.297 1 97 27 GLU B N 1
ATOM 1503 C CA . GLU B 1 27 ? -8.523 -30.469 -6.328 1 97 27 GLU B CA 1
ATOM 1504 C C . GLU B 1 27 ? -8.43 -29.938 -4.898 1 97 27 GLU B C 1
ATOM 1506 O O . GLU B 1 27 ? -8.945 -30.562 -3.969 1 97 27 GLU B O 1
ATOM 1511 N N . ALA B 1 28 ? -7.828 -28.812 -4.75 1 97.19 28 ALA B N 1
ATOM 1512 C CA . ALA B 1 28 ? -7.605 -28.25 -3.424 1 97.19 28 ALA B CA 1
ATOM 1513 C C . ALA B 1 28 ? -8.805 -27.406 -2.982 1 97.19 28 ALA B C 1
ATOM 1515 O O . ALA B 1 28 ? -8.773 -26.781 -1.916 1 97.19 28 ALA B O 1
ATOM 1516 N N . GLY B 1 29 ? -9.852 -27.344 -3.781 1 96.94 29 GLY B N 1
ATOM 1517 C CA . GLY B 1 29 ? -11.055 -26.641 -3.371 1 96.94 29 GLY B CA 1
ATOM 1518 C C . GLY B 1 29 ? -11.188 -25.266 -3.996 1 96.94 29 GLY B C 1
ATOM 1519 O O . GLY B 1 29 ? -11.961 -24.422 -3.523 1 96.94 29 GLY B O 1
ATOM 1520 N N . CYS B 1 30 ? -10.391 -24.953 -4.98 1 98.12 30 CYS B N 1
ATOM 1521 C CA . CYS B 1 30 ? -10.438 -23.656 -5.645 1 98.12 30 CYS B CA 1
ATOM 1522 C C . CYS B 1 30 ? -11.18 -23.75 -6.969 1 98.12 30 CYS B C 1
ATOM 1524 O O . CYS B 1 30 ? -10.812 -23.094 -7.941 1 98.12 30 CYS B O 1
ATOM 1526 N N . ASP B 1 31 ? -12.18 -24.641 -7.07 1 96.81 31 ASP B N 1
ATOM 1527 C CA . ASP B 1 31 ? -12.938 -24.828 -8.305 1 96.81 31 ASP B CA 1
ATOM 1528 C C . ASP B 1 31 ? -13.93 -23.688 -8.516 1 96.81 31 ASP B C 1
ATOM 1530 O O . ASP B 1 31 ? -14.5 -23.547 -9.602 1 96.81 31 ASP B O 1
ATOM 1534 N N . ASP B 1 32 ? -14.102 -22.844 -7.516 1 98.19 32 ASP B N 1
ATOM 1535 C CA . ASP B 1 32 ? -14.984 -21.688 -7.613 1 98.19 32 ASP B CA 1
ATOM 1536 C C . ASP B 1 32 ? -14.203 -20.438 -8.023 1 98.19 32 ASP B C 1
ATOM 1538 O O . ASP B 1 32 ? -14.719 -19.328 -7.953 1 98.19 32 ASP B O 1
ATOM 1542 N N . ALA B 1 33 ? -12.961 -20.594 -8.422 1 97.69 33 ALA B N 1
ATOM 1543 C CA . ALA B 1 33 ? -12.109 -19.469 -8.82 1 97.69 33 ALA B CA 1
ATOM 1544 C C . ALA B 1 33 ? -11.891 -19.469 -10.336 1 97.69 33 ALA B C 1
ATOM 1546 O O . ALA B 1 33 ? -11.641 -20.516 -10.938 1 97.69 33 ALA B O 1
ATOM 1547 N N . LEU B 1 34 ? -12.078 -18.312 -10.961 1 96.81 34 LEU B N 1
ATOM 1548 C CA . LEU B 1 34 ? -11.594 -18.094 -12.32 1 96.81 34 LEU B CA 1
ATOM 1549 C C . LEU B 1 34 ? -10.102 -17.797 -12.32 1 96.81 34 LEU B C 1
ATOM 1551 O O . LEU B 1 34 ? -9.641 -16.875 -11.648 1 96.81 34 LEU B O 1
ATOM 1555 N N . VAL B 1 35 ? -9.344 -18.609 -13.078 1 95.06 35 VAL B N 1
ATOM 1556 C CA . VAL B 1 35 ? -7.891 -18.5 -13.102 1 95.06 35 VAL B CA 1
ATOM 1557 C C . VAL B 1 35 ? -7.453 -17.625 -14.266 1 95.06 35 VAL B C 1
ATOM 1559 O O . VAL B 1 35 ? -7.844 -17.859 -15.414 1 95.06 35 VAL B O 1
ATOM 1562 N N . GLY B 1 36 ? -6.707 -16.5 -13.953 1 91.38 36 GLY B N 1
ATOM 1563 C CA . GLY B 1 36 ? -6.098 -15.648 -14.961 1 91.38 36 GLY B CA 1
ATOM 1564 C C . GLY B 1 36 ? -4.586 -15.594 -14.867 1 91.38 36 GLY B C 1
ATOM 1565 O O . GLY B 1 36 ? -4.027 -15.586 -13.766 1 91.38 36 GLY B O 1
ATOM 1566 N N . MET B 1 37 ? -3.871 -15.68 -16.047 1 80.5 37 MET B N 1
ATOM 1567 C CA . MET B 1 37 ? -2.412 -15.633 -16.078 1 80.5 37 MET B CA 1
ATOM 1568 C C . MET B 1 37 ? -1.927 -14.375 -16.797 1 80.5 37 MET B C 1
ATOM 1570 O O . MET B 1 37 ? -1.674 -14.406 -18.016 1 80.5 37 MET B O 1
ATOM 1574 N N . GLY B 1 38 ? -2.428 -13.234 -16.562 1 70.69 38 GLY B N 1
ATOM 1575 C CA . GLY B 1 38 ? -2.117 -12.016 -17.297 1 70.69 38 GLY B CA 1
ATOM 1576 C C . GLY B 1 38 ? -0.644 -11.883 -17.625 1 70.69 38 GLY B C 1
ATOM 1577 O O . GLY B 1 38 ? -0.263 -11.891 -18.797 1 70.69 38 GLY B O 1
ATOM 1578 N N . LEU B 1 39 ? 0.314 -11.727 -16.688 1 82.31 39 LEU B N 1
ATOM 1579 C CA . LEU B 1 39 ? 1.753 -11.57 -16.875 1 82.31 39 LEU B CA 1
ATOM 1580 C C . LEU B 1 39 ? 2.494 -12.852 -16.5 1 82.31 39 LEU B C 1
ATOM 1582 O O . LEU B 1 39 ? 2.016 -13.633 -15.68 1 82.31 39 LEU B O 1
ATOM 1586 N N . PRO B 1 40 ? 3.576 -13.078 -17.266 1 83.88 40 PRO B N 1
ATOM 1587 C CA . PRO B 1 40 ? 4.375 -14.242 -16.891 1 83.88 40 PRO B CA 1
ATOM 1588 C C . PRO B 1 40 ? 4.699 -14.273 -15.391 1 83.88 40 PRO B C 1
ATOM 1590 O O . PRO B 1 40 ? 5.121 -13.258 -14.828 1 83.88 40 PRO B O 1
ATOM 1593 N N . GLY B 1 41 ? 4.426 -15.477 -14.812 1 87.12 41 GLY B N 1
ATOM 1594 C CA . GLY B 1 41 ? 4.781 -15.672 -13.422 1 87.12 41 GLY B CA 1
ATOM 1595 C C . GLY B 1 41 ? 3.744 -15.133 -12.453 1 87.12 41 GLY B C 1
ATOM 1596 O O . GLY B 1 41 ? 3.926 -15.195 -11.242 1 87.12 41 GLY B O 1
ATOM 1597 N N . ARG B 1 42 ? 2.719 -14.594 -13.039 1 91.81 42 ARG B N 1
ATOM 1598 C CA . ARG B 1 42 ? 1.656 -14.055 -12.195 1 91.81 42 ARG B CA 1
ATOM 1599 C C . ARG B 1 42 ? 0.373 -14.859 -12.352 1 91.81 42 ARG B C 1
ATOM 1601 O O . ARG B 1 42 ? 0.031 -15.289 -13.453 1 91.81 42 ARG B O 1
ATOM 1608 N N . LEU B 1 43 ? -0.286 -15.109 -11.281 1 93.5 43 LEU B N 1
ATOM 1609 C CA . LEU B 1 43 ? -1.561 -15.82 -11.281 1 93.5 43 LEU B CA 1
ATOM 1610 C C . LEU B 1 43 ? -2.637 -15 -10.578 1 93.5 43 LEU B C 1
ATOM 1612 O O . LEU B 1 43 ? -2.402 -14.469 -9.484 1 93.5 43 LEU B O 1
ATOM 1616 N N . VAL B 1 44 ? -3.721 -14.836 -11.242 1 96.06 44 VAL B N 1
ATOM 1617 C CA . VAL B 1 44 ? -4.871 -14.148 -10.664 1 96.06 44 VAL B CA 1
ATOM 1618 C C . VAL B 1 44 ? -6.016 -15.141 -10.461 1 96.06 44 VAL B C 1
ATOM 1620 O O . VAL B 1 44 ? -6.426 -15.82 -11.398 1 96.06 44 VAL B O 1
ATOM 1623 N N . LEU B 1 45 ? -6.484 -15.227 -9.25 1 97.5 45 LEU B N 1
ATOM 1624 C CA . LEU B 1 45 ? -7.613 -16.094 -8.906 1 97.5 45 LEU B CA 1
ATOM 1625 C C . LEU B 1 45 ? -8.82 -15.258 -8.477 1 97.5 45 LEU B C 1
ATOM 1627 O O . LEU B 1 45 ? -8.797 -14.633 -7.41 1 97.5 45 LEU B O 1
ATOM 1631 N N . GLU B 1 46 ? -9.875 -15.234 -9.273 1 98.25 46 GLU B N 1
ATOM 1632 C CA . GLU B 1 46 ? -11.117 -14.539 -8.938 1 98.25 46 GLU B CA 1
ATOM 1633 C C . GLU B 1 46 ? -12.141 -15.508 -8.352 1 98.25 46 GLU B C 1
ATOM 1635 O O . GLU B 1 46 ? -12.781 -16.266 -9.086 1 98.25 46 GLU B O 1
ATOM 1640 N N . PHE B 1 47 ? -12.414 -15.391 -7.094 1 98.75 47 PHE B N 1
ATOM 1641 C CA . PHE B 1 47 ? -13.234 -16.359 -6.371 1 98.75 47 PHE B CA 1
ATOM 1642 C C . PHE B 1 47 ? -14.68 -15.883 -6.301 1 98.75 47 PHE B C 1
ATOM 1644 O O . PHE B 1 47 ? -14.938 -14.688 -6.117 1 98.75 47 PHE B O 1
ATOM 1651 N N . THR B 1 48 ? -15.594 -16.75 -6.453 1 98.62 48 THR B N 1
ATOM 1652 C CA . THR B 1 48 ? -16.969 -16.672 -5.969 1 98.62 48 THR B CA 1
ATOM 1653 C C . THR B 1 48 ? -17.25 -17.766 -4.941 1 98.62 48 THR B C 1
ATOM 1655 O O . THR B 1 48 ? -17.797 -18.812 -5.273 1 98.62 48 THR B O 1
ATOM 1658 N N . ARG B 1 49 ? -17.016 -17.531 -3.66 1 98.5 49 ARG B N 1
ATOM 1659 C CA . ARG B 1 49 ? -16.984 -18.562 -2.637 1 98.5 49 ARG B CA 1
ATOM 1660 C C . ARG B 1 49 ? -18.172 -18.422 -1.69 1 98.5 49 ARG B C 1
ATOM 1662 O O . ARG B 1 49 ? -18.469 -17.328 -1.215 1 98.5 49 ARG B O 1
ATOM 1669 N N . GLU B 1 50 ? -18.781 -19.531 -1.488 1 98.25 50 GLU B N 1
ATOM 1670 C CA . GLU B 1 50 ? -19.859 -19.562 -0.5 1 98.25 50 GLU B CA 1
ATOM 1671 C C . GLU B 1 50 ? -19.312 -19.797 0.904 1 98.25 50 GLU B C 1
ATOM 1673 O O . GLU B 1 50 ? -18.516 -20.719 1.12 1 98.25 50 GLU B O 1
ATOM 1678 N N . ALA B 1 51 ? -19.719 -18.953 1.838 1 98.44 51 ALA B N 1
ATOM 1679 C CA . ALA B 1 51 ? -19.281 -19.078 3.225 1 98.44 51 ALA B CA 1
ATOM 1680 C C . ALA B 1 51 ? -20.219 -18.359 4.172 1 98.44 51 ALA B C 1
ATOM 1682 O O . ALA B 1 51 ? -21.141 -17.641 3.73 1 98.44 51 ALA B O 1
ATOM 1683 N N . ASP B 1 52 ? -19.953 -18.562 5.43 1 98 52 ASP B N 1
ATOM 1684 C CA . ASP B 1 52 ? -20.781 -17.922 6.449 1 98 52 ASP B CA 1
ATOM 1685 C C . ASP B 1 52 ? -20.359 -16.484 6.691 1 98 52 ASP B C 1
ATOM 1687 O O . ASP B 1 52 ? -21.109 -15.703 7.281 1 98 52 ASP B O 1
ATOM 1691 N N . SER B 1 53 ? -19.219 -16.094 6.254 1 98.31 53 SER B N 1
ATOM 1692 C CA . SER B 1 53 ? -18.688 -14.75 6.406 1 98.31 53 SER B CA 1
ATOM 1693 C C . SER B 1 53 ? -17.578 -14.469 5.395 1 98.31 53 SER B C 1
ATOM 1695 O O . SER B 1 53 ? -17 -15.398 4.82 1 98.31 53 SER B O 1
ATOM 1697 N N . ALA B 1 54 ? -17.359 -13.219 5.152 1 98.12 54 ALA B N 1
ATOM 1698 C CA . ALA B 1 54 ? -16.266 -12.836 4.273 1 98.12 54 ALA B CA 1
ATOM 1699 C C . ALA B 1 54 ? -14.93 -13.375 4.789 1 98.12 54 ALA B C 1
ATOM 1701 O O . ALA B 1 54 ? -14.094 -13.82 4.004 1 98.12 54 ALA B O 1
ATOM 1702 N N . GLU B 1 55 ? -14.742 -13.312 6.098 1 97.31 55 GLU B N 1
ATOM 1703 C CA . GLU B 1 55 ? -13.516 -13.828 6.699 1 97.31 55 GLU B CA 1
ATOM 1704 C C . GLU B 1 55 ? -13.344 -15.32 6.414 1 97.31 55 GLU B C 1
ATOM 1706 O O . GLU B 1 55 ? -12.266 -15.758 6.004 1 97.31 55 GLU B O 1
ATOM 1711 N N . ALA B 1 56 ? -14.375 -16.062 6.66 1 97.88 56 ALA B N 1
ATOM 1712 C CA . ALA B 1 56 ? -14.32 -17.5 6.387 1 97.88 56 ALA B CA 1
ATOM 1713 C C . ALA B 1 56 ? -14.016 -17.766 4.914 1 97.88 56 ALA B C 1
ATOM 1715 O O . ALA B 1 56 ? -13.219 -18.641 4.59 1 97.88 56 ALA B O 1
ATOM 1716 N N . ALA B 1 57 ? -14.688 -16.984 4.02 1 98.5 57 ALA B N 1
ATOM 1717 C CA . ALA B 1 57 ? -14.492 -17.156 2.584 1 98.5 57 ALA B CA 1
ATOM 1718 C C . ALA B 1 57 ? -13.039 -16.922 2.189 1 98.5 57 ALA B C 1
ATOM 1720 O O . ALA B 1 57 ? -12.414 -17.766 1.555 1 98.5 57 ALA B O 1
ATOM 1721 N N . VAL B 1 58 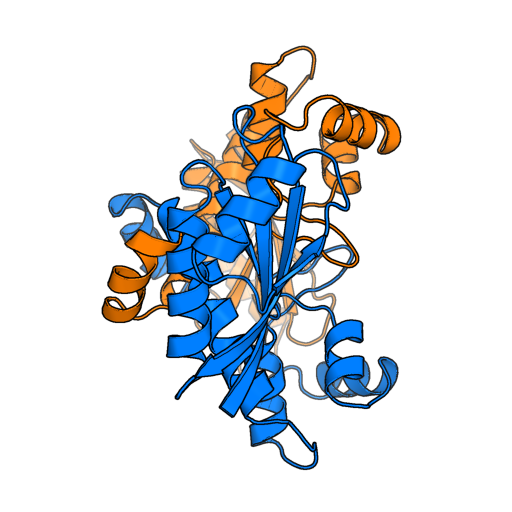? -12.477 -15.82 2.629 1 98.38 58 VAL B N 1
ATOM 1722 C CA . VAL B 1 58 ? -11.125 -15.43 2.23 1 98.38 58 VAL B CA 1
ATOM 1723 C C . VAL B 1 58 ? -10.102 -16.344 2.889 1 98.38 58 VAL B C 1
ATOM 1725 O O . VAL B 1 58 ? -9.164 -16.812 2.234 1 98.38 58 VAL B O 1
ATOM 1728 N N . ARG B 1 59 ? -10.25 -16.688 4.137 1 97.62 59 ARG B N 1
ATOM 1729 C CA . ARG B 1 59 ? -9.305 -17.547 4.836 1 97.62 59 ARG B CA 1
ATOM 1730 C C . ARG B 1 59 ? -9.273 -18.953 4.223 1 97.62 59 ARG B C 1
ATOM 1732 O O . ARG B 1 59 ? -8.203 -19.531 4.055 1 97.62 59 ARG B O 1
ATOM 1739 N N . SER B 1 60 ? -10.469 -19.438 3.98 1 97.69 60 SER B N 1
ATOM 1740 C CA . SER B 1 60 ? -10.516 -20.766 3.383 1 97.69 60 SER B CA 1
ATOM 1741 C C . SER B 1 60 ? -9.859 -20.781 2.004 1 97.69 60 SER B C 1
ATOM 1743 O O . SER B 1 60 ? -9.172 -21.734 1.643 1 97.69 60 SER B O 1
ATOM 1745 N N . ALA B 1 61 ? -10.102 -19.703 1.2 1 98.38 61 ALA B N 1
ATOM 1746 C CA . ALA B 1 61 ? -9.477 -19.609 -0.117 1 98.38 61 ALA B CA 1
ATOM 1747 C C . ALA B 1 61 ? -7.957 -19.547 0.001 1 98.38 61 ALA B C 1
ATOM 1749 O O . ALA B 1 61 ? -7.242 -20.25 -0.732 1 98.38 61 ALA B O 1
ATOM 1750 N N . LEU B 1 62 ? -7.469 -18.734 0.919 1 98.12 62 LEU B N 1
ATOM 1751 C CA . LEU B 1 62 ? -6.031 -18.641 1.146 1 98.12 62 LEU B CA 1
ATOM 1752 C C . LEU B 1 62 ? -5.441 -19.984 1.512 1 98.12 62 LEU B C 1
ATOM 1754 O O . LEU B 1 62 ? -4.391 -20.375 0.996 1 98.12 62 LEU B O 1
ATOM 1758 N N . ALA B 1 63 ? -6.074 -20.703 2.379 1 97.44 63 ALA B N 1
ATOM 1759 C CA . ALA B 1 63 ? -5.605 -22.016 2.807 1 97.44 63 ALA B CA 1
ATOM 1760 C C . ALA B 1 63 ? -5.582 -23 1.639 1 97.44 63 ALA B C 1
ATOM 1762 O O . ALA B 1 63 ? -4.617 -23.75 1.471 1 97.44 63 ALA B O 1
ATOM 1763 N N . ASP B 1 64 ? -6.641 -23 0.903 1 97.88 64 ASP B N 1
ATOM 1764 C CA . ASP B 1 64 ? -6.738 -23.906 -0.243 1 97.88 64 ASP B CA 1
ATOM 1765 C C . ASP B 1 64 ? -5.633 -23.625 -1.259 1 97.88 64 ASP B C 1
ATOM 1767 O O . ASP B 1 64 ? -4.988 -24.547 -1.758 1 97.88 64 ASP B O 1
ATOM 1771 N N . VAL B 1 65 ? -5.395 -22.359 -1.585 1 97.12 65 VAL B N 1
ATOM 1772 C CA . VAL B 1 65 ? -4.363 -21.984 -2.547 1 97.12 65 VAL B CA 1
ATOM 1773 C C . VAL B 1 65 ? -2.99 -22.406 -2.023 1 97.12 65 VAL B C 1
ATOM 1775 O O . VAL B 1 65 ? -2.156 -22.906 -2.779 1 97.12 65 VAL B O 1
ATOM 1778 N N . ARG B 1 66 ? -2.754 -22.125 -0.77 1 95.81 66 ARG B N 1
ATOM 1779 C CA . ARG B 1 66 ? -1.474 -22.484 -0.172 1 95.81 66 ARG B CA 1
ATOM 1780 C C . ARG B 1 66 ? -1.22 -23.984 -0.296 1 95.81 66 ARG B C 1
ATOM 1782 O O . ARG B 1 66 ? -0.093 -24.406 -0.557 1 95.81 66 ARG B O 1
ATOM 1789 N N . ARG B 1 67 ? -2.227 -24.766 -0.13 1 95.12 67 ARG B N 1
ATOM 1790 C CA . ARG B 1 67 ? -2.096 -26.203 -0.277 1 95.12 67 ARG B CA 1
ATOM 1791 C C . ARG B 1 67 ? -1.764 -26.578 -1.718 1 95.12 67 ARG B C 1
ATOM 1793 O O . ARG B 1 67 ? -0.957 -27.484 -1.959 1 95.12 67 ARG B O 1
ATOM 1800 N N . ALA B 1 68 ? -2.355 -25.938 -2.637 1 94.81 68 ALA B N 1
ATOM 1801 C CA . ALA B 1 68 ? -2.199 -26.25 -4.055 1 94.81 68 ALA B CA 1
ATOM 1802 C C . ALA B 1 68 ? -0.858 -25.75 -4.586 1 94.81 68 ALA B C 1
ATOM 1804 O O . ALA B 1 68 ? -0.262 -26.375 -5.469 1 94.81 68 ALA B O 1
ATOM 1805 N N . MET B 1 69 ? -0.448 -24.672 -4.188 1 93.25 69 MET B N 1
ATOM 1806 C CA . MET B 1 69 ? 0.792 -24.047 -4.648 1 93.25 69 MET B CA 1
ATOM 1807 C C . MET B 1 69 ? 1.567 -23.453 -3.484 1 93.25 69 MET B C 1
ATOM 1809 O O . MET B 1 69 ? 1.689 -22.219 -3.383 1 93.25 69 MET B O 1
ATOM 1813 N N . PRO B 1 70 ? 2.252 -24.25 -2.73 1 92.5 70 PRO B N 1
ATOM 1814 C CA . PRO B 1 70 ? 2.891 -23.828 -1.483 1 92.5 70 PRO B CA 1
ATOM 1815 C C . PRO B 1 70 ? 4.059 -22.875 -1.717 1 92.5 70 PRO B C 1
ATOM 1817 O O . PRO B 1 70 ? 4.477 -22.156 -0.798 1 92.5 70 PRO B O 1
ATOM 1820 N N . THR B 1 71 ? 4.531 -22.781 -2.898 1 90.88 71 THR B N 1
ATOM 1821 C CA . THR B 1 71 ? 5.723 -21.969 -3.127 1 90.88 71 THR B CA 1
ATOM 1822 C C . THR B 1 71 ? 5.348 -20.625 -3.736 1 90.88 71 THR B C 1
ATOM 1824 O O . THR B 1 71 ? 6.207 -19.766 -3.918 1 90.88 71 THR B O 1
ATOM 1827 N N . ALA B 1 72 ? 4.113 -20.406 -4.086 1 92.12 72 ALA B N 1
ATOM 1828 C CA . ALA B 1 72 ? 3.664 -19.141 -4.633 1 92.12 72 ALA B CA 1
ATOM 1829 C C . ALA B 1 72 ? 3.59 -18.062 -3.547 1 92.12 72 ALA B C 1
ATOM 1831 O O . ALA B 1 72 ? 3.268 -18.359 -2.395 1 92.12 72 ALA B O 1
ATOM 1832 N N . ALA B 1 73 ? 3.92 -16.891 -3.885 1 93.12 73 ALA B N 1
ATOM 1833 C CA . ALA B 1 73 ? 3.881 -15.781 -2.938 1 93.12 73 ALA B CA 1
ATOM 1834 C C . ALA B 1 73 ? 2.686 -14.875 -3.209 1 93.12 73 ALA B C 1
ATOM 1836 O O . ALA B 1 73 ? 2.492 -14.414 -4.336 1 93.12 73 ALA B O 1
ATOM 1837 N N . LEU B 1 74 ? 1.887 -14.664 -2.176 1 96.31 74 LEU B N 1
ATOM 1838 C CA . LEU B 1 74 ? 0.753 -13.758 -2.303 1 96.31 74 LEU B CA 1
ATOM 1839 C C . LEU B 1 74 ? 1.225 -12.336 -2.59 1 96.31 74 LEU B C 1
ATOM 1841 O O . LEU B 1 74 ? 2.078 -11.805 -1.874 1 96.31 74 LEU B O 1
ATOM 1845 N N . ILE B 1 75 ? 0.697 -11.773 -3.646 1 95.94 75 ILE B N 1
ATOM 1846 C CA . ILE B 1 75 ? 0.972 -10.383 -3.975 1 95.94 75 ILE B CA 1
ATOM 1847 C C . ILE B 1 75 ? -0.049 -9.477 -3.287 1 95.94 75 ILE B C 1
ATOM 1849 O O . ILE B 1 75 ? 0.321 -8.539 -2.576 1 95.94 75 ILE B O 1
ATOM 1853 N N . GLU B 1 76 ? -1.298 -9.797 -3.479 1 97.31 76 GLU B N 1
ATOM 1854 C CA . GLU B 1 76 ? -2.342 -8.945 -2.914 1 97.31 76 GLU B CA 1
ATOM 1855 C C . GLU B 1 76 ? -3.693 -9.656 -2.914 1 97.31 76 GLU B C 1
ATOM 1857 O O . GLU B 1 76 ? -3.973 -10.469 -3.797 1 97.31 76 GLU B O 1
ATOM 1862 N N . ALA B 1 77 ? -4.461 -9.414 -1.899 1 98.31 77 ALA B N 1
ATOM 1863 C CA . ALA B 1 77 ? -5.891 -9.711 -1.879 1 98.31 77 ALA B CA 1
ATOM 1864 C C . ALA B 1 77 ? -6.711 -8.5 -2.301 1 98.31 77 ALA B C 1
ATOM 1866 O O . ALA B 1 77 ? -6.422 -7.371 -1.888 1 98.31 77 ALA B O 1
ATOM 1867 N N . ALA B 1 78 ? -7.633 -8.727 -3.16 1 97.94 78 ALA B N 1
ATOM 1868 C CA . ALA B 1 78 ? -8.492 -7.652 -3.662 1 97.94 78 ALA B CA 1
ATOM 1869 C C . ALA B 1 78 ? -9.969 -8.008 -3.498 1 97.94 78 ALA B C 1
ATOM 1871 O O . ALA B 1 78 ? -10.328 -9.18 -3.477 1 97.94 78 ALA B O 1
ATOM 1872 N N . PRO B 1 79 ? -10.898 -7.023 -3.305 1 97.81 79 PRO B N 1
ATOM 1873 C CA . PRO B 1 79 ? -10.602 -5.602 -3.473 1 97.81 79 PRO B CA 1
ATOM 1874 C C . PRO B 1 79 ? -10.086 -4.949 -2.189 1 97.81 79 PRO B C 1
ATOM 1876 O O . PRO B 1 79 ? -10.625 -5.199 -1.109 1 97.81 79 PRO B O 1
ATOM 1879 N N . ASP B 1 80 ? -9.047 -4.152 -2.277 1 98.06 80 ASP B N 1
ATOM 1880 C CA . ASP B 1 80 ? -8.516 -3.395 -1.146 1 98.06 80 ASP B CA 1
ATOM 1881 C C . ASP B 1 80 ? -7.965 -2.045 -1.599 1 98.06 80 ASP B C 1
ATOM 1883 O O . ASP B 1 80 ? -8.656 -1.026 -1.509 1 98.06 80 ASP B O 1
ATOM 1887 N N . LEU B 1 81 ? -6.871 -2.031 -2.285 1 97.75 81 LEU B N 1
ATOM 1888 C CA . LEU B 1 81 ? -6.266 -0.791 -2.754 1 97.75 81 LEU B CA 1
ATOM 1889 C C . LEU B 1 81 ? -6.949 -0.294 -4.023 1 97.75 81 LEU B C 1
ATOM 1891 O O . LEU B 1 81 ? -6.953 -0.987 -5.043 1 97.75 81 LEU B O 1
ATOM 1895 N N . VAL B 1 82 ? -7.508 0.944 -3.857 1 96.94 82 VAL B N 1
ATOM 1896 C CA . VAL B 1 82 ? -8.328 1.438 -4.961 1 96.94 82 VAL B CA 1
ATOM 1897 C C . VAL B 1 82 ? -8.078 2.932 -5.16 1 96.94 82 VAL B C 1
ATOM 1899 O O . VAL B 1 82 ? -7.762 3.646 -4.207 1 96.94 82 VAL B O 1
ATOM 1902 N N . GLY B 1 83 ? -8.148 3.332 -6.43 1 96.06 83 GLY B N 1
ATOM 1903 C CA . GLY B 1 83 ? -8.273 4.75 -6.719 1 96.06 83 GLY B CA 1
ATOM 1904 C C . GLY B 1 83 ? -9.703 5.246 -6.691 1 96.06 83 GLY B C 1
ATOM 1905 O O . GLY B 1 83 ? -10.633 4.461 -6.48 1 96.06 83 GLY B O 1
ATOM 1906 N N . LEU B 1 84 ? -9.922 6.527 -6.938 1 94.69 84 LEU B N 1
ATOM 1907 C CA . LEU B 1 84 ? -11.258 7.113 -6.879 1 94.69 84 LEU B CA 1
ATOM 1908 C C . LEU B 1 84 ? -12.141 6.559 -7.988 1 94.69 84 LEU B C 1
ATOM 1910 O O . LEU B 1 84 ? -13.352 6.402 -7.801 1 94.69 84 LEU B O 1
ATOM 1914 N N . THR B 1 85 ? -11.516 6.23 -9.117 1 95.5 85 THR B N 1
ATOM 1915 C CA . THR B 1 85 ? -12.273 5.652 -10.219 1 95.5 85 THR B CA 1
ATOM 1916 C C . THR B 1 85 ? -12.867 4.305 -9.82 1 95.5 85 THR B C 1
ATOM 1918 O O . THR B 1 85 ? -14.039 4.035 -10.078 1 95.5 85 THR B O 1
ATOM 1921 N N . ASP B 1 86 ? -12.07 3.459 -9.188 1 95.44 86 ASP B N 1
ATOM 1922 C CA . ASP B 1 86 ? -12.531 2.15 -8.727 1 95.44 86 ASP B CA 1
ATOM 1923 C C . ASP B 1 86 ? -13.695 2.289 -7.742 1 95.44 86 ASP B C 1
ATOM 1925 O O . ASP B 1 86 ? -14.695 1.583 -7.855 1 95.44 86 ASP B O 1
ATOM 1929 N N . VAL B 1 87 ? -13.539 3.209 -6.816 1 95.75 87 VAL B N 1
ATOM 1930 C CA . VAL B 1 87 ? -14.57 3.426 -5.805 1 95.75 87 VAL B CA 1
ATOM 1931 C C . VAL B 1 87 ? -15.867 3.871 -6.477 1 95.75 87 VAL B C 1
ATOM 1933 O O . VAL B 1 87 ? -16.938 3.371 -6.145 1 95.75 87 VAL B O 1
ATOM 1936 N N . ALA B 1 88 ? -15.703 4.84 -7.344 1 96.25 88 ALA B N 1
ATOM 1937 C CA . ALA B 1 88 ? -16.875 5.363 -8.039 1 96.25 88 ALA B CA 1
ATOM 1938 C C . ALA B 1 88 ? -17.641 4.246 -8.75 1 96.25 88 ALA B C 1
ATOM 1940 O O . ALA B 1 88 ? -18.859 4.191 -8.688 1 96.25 88 ALA B O 1
ATOM 1941 N N . GLN B 1 89 ? -16.922 3.348 -9.422 1 95.06 89 GLN B N 1
ATOM 1942 C CA . GLN B 1 89 ? -17.531 2.221 -10.125 1 95.06 89 GLN B CA 1
ATOM 1943 C C . GLN B 1 89 ? -18.25 1.288 -9.156 1 95.06 89 GLN B C 1
ATOM 1945 O O . GLN B 1 89 ? -19.375 0.847 -9.43 1 95.06 89 GLN B O 1
ATOM 1950 N N . ILE B 1 90 ? -17.688 1.029 -8.055 1 94.81 90 ILE B N 1
ATOM 1951 C CA . ILE B 1 90 ? -18.234 0.113 -7.055 1 94.81 90 ILE B CA 1
ATOM 1952 C C . ILE B 1 90 ? -19.516 0.703 -6.457 1 94.81 90 ILE B C 1
ATOM 1954 O O . ILE B 1 90 ? -20.484 -0.019 -6.211 1 94.81 90 ILE B O 1
ATOM 1958 N N . VAL B 1 91 ? -19.469 1.969 -6.234 1 94.44 91 VAL B N 1
ATOM 1959 C CA . VAL B 1 91 ? -20.562 2.656 -5.566 1 94.44 91 VAL B CA 1
ATOM 1960 C C . VAL B 1 91 ? -21.656 2.998 -6.582 1 94.44 91 VAL B C 1
ATOM 1962 O O . VAL B 1 91 ? -22.828 3.105 -6.227 1 94.44 91 VAL B O 1
ATOM 1965 N N . GLY B 1 92 ? -21.391 3.178 -7.82 1 94.38 92 GLY B N 1
ATOM 1966 C CA . GLY B 1 92 ? -22.359 3.51 -8.859 1 94.38 92 GLY B CA 1
ATOM 1967 C C . GLY B 1 92 ? -22.516 5.004 -9.07 1 94.38 92 GLY B C 1
ATOM 1968 O O . GLY B 1 92 ? -23.625 5.492 -9.281 1 94.38 92 GLY B O 1
ATOM 1969 N N . VAL B 1 93 ? -21.453 5.73 -8.891 1 95.5 93 VAL B N 1
ATOM 1970 C CA . VAL B 1 93 ? -21.438 7.168 -9.141 1 95.5 93 VAL B CA 1
ATOM 1971 C C . VAL B 1 93 ? -20.312 7.516 -10.117 1 95.5 93 VAL B C 1
ATOM 1973 O O . VAL B 1 93 ? -19.531 6.645 -10.5 1 95.5 93 VAL B O 1
ATOM 1976 N N . SER B 1 94 ? -20.297 8.742 -10.57 1 96.75 94 SER B N 1
ATOM 1977 C CA . SER B 1 94 ? -19.203 9.172 -11.445 1 96.75 94 SER B CA 1
ATOM 1978 C C . SER B 1 94 ? -17.938 9.445 -10.656 1 96.75 94 SER B C 1
ATOM 1980 O O . SER B 1 94 ? -17.984 9.766 -9.469 1 96.75 94 SER B O 1
ATOM 1982 N N . ARG B 1 95 ? -16.844 9.312 -11.305 1 96.25 95 ARG B N 1
ATOM 1983 C CA . ARG B 1 95 ? -15.555 9.664 -10.695 1 96.25 95 ARG B CA 1
ATOM 1984 C C . ARG B 1 95 ? -15.547 11.109 -10.227 1 96.25 95 ARG B C 1
ATOM 1986 O O . ARG B 1 95 ? -15.023 11.422 -9.156 1 96.25 95 ARG B O 1
ATOM 1993 N N . GLN B 1 96 ? -16.156 11.992 -11.008 1 96.69 96 GLN B N 1
ATOM 1994 C CA . GLN B 1 96 ? -16.203 13.414 -10.656 1 96.69 96 GLN B CA 1
ATOM 1995 C C . GLN B 1 96 ? -16.969 13.633 -9.359 1 96.69 96 GLN B C 1
ATOM 1997 O O . GLN B 1 96 ? -16.578 14.453 -8.531 1 96.69 96 GLN B O 1
ATOM 2002 N N . ASN B 1 97 ? -18.016 12.914 -9.242 1 95.88 97 ASN B N 1
ATOM 2003 C CA . ASN B 1 97 ? -18.812 13.008 -8.023 1 95.88 97 ASN B CA 1
ATOM 2004 C C . ASN B 1 97 ? -18.031 12.531 -6.801 1 95.88 97 ASN B C 1
ATOM 2006 O O . ASN B 1 97 ? -18.047 13.18 -5.754 1 95.88 97 ASN B O 1
ATOM 2010 N N . MET B 1 98 ? -17.312 11.398 -6.988 1 95.06 98 MET B N 1
ATOM 2011 C CA . MET B 1 98 ? -16.5 10.875 -5.898 1 95.06 98 MET B CA 1
ATOM 2012 C C . MET B 1 98 ? -15.398 11.859 -5.516 1 95.06 98 MET B C 1
ATOM 2014 O O . MET B 1 98 ? -15.141 12.078 -4.332 1 95.06 98 MET B O 1
ATOM 2018 N N . ARG B 1 99 ? -14.773 12.469 -6.469 1 94.44 99 ARG B N 1
ATOM 2019 C CA . ARG B 1 99 ? -13.727 13.461 -6.223 1 94.44 99 ARG B CA 1
ATOM 2020 C C . ARG B 1 99 ? -14.289 14.672 -5.488 1 94.44 99 ARG B C 1
ATOM 2022 O O . ARG B 1 99 ? -13.656 15.18 -4.559 1 94.44 99 ARG B O 1
ATOM 2029 N N . LYS B 1 100 ? -15.422 15.094 -5.895 1 95.31 100 LYS B N 1
ATOM 2030 C CA . LYS B 1 100 ? -16.078 16.219 -5.234 1 95.31 100 LYS B CA 1
ATOM 2031 C C . LYS B 1 100 ? -16.344 15.922 -3.762 1 95.31 100 LYS B C 1
ATOM 2033 O O . LYS B 1 100 ? -16.141 16.781 -2.902 1 95.31 100 LYS B O 1
ATOM 2038 N N . LEU B 1 101 ? -16.828 14.75 -3.518 1 94.56 101 LEU B N 1
ATOM 2039 C CA . LEU B 1 101 ? -17.078 14.32 -2.146 1 94.56 101 LEU B CA 1
ATOM 2040 C C . LEU B 1 101 ? -15.797 14.359 -1.319 1 94.56 101 LEU B C 1
ATOM 2042 O O . LEU B 1 101 ? -15.797 14.859 -0.192 1 94.56 101 LEU B O 1
ATOM 2046 N N . MET B 1 102 ? -14.75 13.844 -1.873 1 93.62 102 MET B N 1
ATOM 2047 C CA . MET B 1 102 ? -13.453 13.812 -1.203 1 93.62 102 MET B CA 1
ATOM 2048 C C . MET B 1 102 ? -12.984 15.227 -0.88 1 93.62 102 MET B C 1
ATOM 2050 O O . MET B 1 102 ? -12.586 15.516 0.25 1 93.62 102 MET B O 1
ATOM 2054 N N . LEU B 1 103 ? -13.102 16.156 -1.808 1 92.12 103 LEU B N 1
ATOM 2055 C CA . LEU B 1 103 ? -12.594 17.516 -1.668 1 92.12 103 LEU B CA 1
ATOM 2056 C C . LEU B 1 103 ? -13.477 18.328 -0.723 1 92.12 103 LEU B C 1
ATOM 2058 O O . LEU B 1 103 ? -12.984 19.219 -0.027 1 92.12 103 LEU B O 1
ATOM 2062 N N . ALA B 1 104 ? -14.703 17.953 -0.662 1 93.44 104 ALA B N 1
ATOM 2063 C CA . ALA B 1 104 ? -15.664 18.703 0.149 1 93.44 104 ALA B CA 1
ATOM 2064 C C . ALA B 1 104 ? -15.562 18.297 1.618 1 93.44 104 ALA B C 1
ATOM 2066 O O . ALA B 1 104 ? -16.078 19 2.494 1 93.44 104 ALA B O 1
ATOM 2067 N N . HIS B 1 105 ? -14.93 17.188 1.884 1 92.12 105 HIS B N 1
ATOM 2068 C CA . HIS B 1 105 ? -14.891 16.703 3.26 1 92.12 105 HIS B CA 1
ATOM 2069 C C . HIS B 1 105 ? -13.469 16.344 3.678 1 92.12 105 HIS B C 1
ATOM 2071 O O . HIS B 1 105 ? -13.203 15.227 4.121 1 92.12 105 HIS B O 1
ATOM 2077 N N . PRO B 1 106 ? -12.555 17.312 3.654 1 87.12 106 PRO B N 1
ATOM 2078 C CA . PRO B 1 106 ? -11.133 17.047 3.908 1 87.12 106 PRO B CA 1
ATOM 2079 C C . PRO B 1 106 ? -10.867 16.547 5.328 1 87.12 106 PRO B C 1
ATOM 2081 O O . PRO B 1 106 ? -9.898 15.828 5.562 1 87.12 106 PRO B O 1
ATOM 2084 N N . ALA B 1 107 ? -11.711 16.828 6.223 1 84.06 107 ALA B N 1
ATOM 2085 C CA . ALA B 1 107 ? -11.484 16.484 7.625 1 84.06 107 ALA B CA 1
ATOM 2086 C C . ALA B 1 107 ? -11.938 15.062 7.934 1 84.06 107 ALA B C 1
ATOM 2088 O O . ALA B 1 107 ? -11.422 14.422 8.844 1 84.06 107 ALA B O 1
ATOM 2089 N N . THR B 1 108 ? -12.906 14.547 7.125 1 90.94 108 THR B N 1
ATOM 2090 C CA . THR B 1 108 ? -13.508 13.289 7.539 1 90.94 108 THR B CA 1
ATOM 2091 C C . THR B 1 108 ? -13.281 12.203 6.484 1 90.94 108 THR B C 1
ATOM 2093 O O . THR B 1 108 ? -13.359 11.016 6.785 1 90.94 108 THR B O 1
ATOM 2096 N N . PHE B 1 109 ? -13.117 12.688 5.223 1 93.94 109 PHE B N 1
ATOM 2097 C CA . PHE B 1 109 ? -12.836 11.688 4.199 1 93.94 109 PHE B CA 1
ATOM 2098 C C . PHE B 1 109 ? -11.57 10.906 4.539 1 93.94 109 PHE B C 1
ATOM 2100 O O . PHE B 1 109 ? -10.578 11.484 4.984 1 93.94 109 PHE B O 1
ATOM 2107 N N . PRO B 1 110 ? -11.578 9.578 4.34 1 95.69 110 PRO B N 1
ATOM 2108 C CA . PRO B 1 110 ? -10.438 8.75 4.73 1 95.69 110 PRO B CA 1
ATOM 2109 C C . PRO B 1 110 ? -9.133 9.188 4.07 1 95.69 110 PRO B C 1
ATOM 2111 O O . PRO B 1 110 ? -9.133 9.578 2.9 1 95.69 110 PRO B O 1
ATOM 2114 N N . ALA B 1 111 ? -8.094 9.133 4.828 1 94.31 111 ALA B N 1
ATOM 2115 C CA . ALA B 1 111 ? -6.773 9.406 4.27 1 94.31 111 ALA B CA 1
ATOM 2116 C C . ALA B 1 111 ? -6.355 8.32 3.283 1 94.31 111 ALA B C 1
ATOM 2118 O O . ALA B 1 111 ? -6.617 7.133 3.508 1 94.31 111 ALA B O 1
ATOM 2119 N N . PRO B 1 112 ? -5.738 8.75 2.16 1 95.38 112 PRO B N 1
ATOM 2120 C CA . PRO B 1 112 ? -5.164 7.734 1.272 1 95.38 112 PRO B CA 1
ATOM 2121 C C . PRO B 1 112 ? -3.982 7.004 1.901 1 95.38 112 PRO B C 1
ATOM 2123 O O . PRO B 1 112 ? -3.447 7.445 2.92 1 95.38 112 PRO B O 1
ATOM 2126 N N . ILE B 1 113 ? -3.65 5.812 1.327 1 95.31 113 ILE B N 1
ATOM 2127 C CA . ILE B 1 113 ? -2.457 5.098 1.766 1 95.31 113 ILE B CA 1
ATOM 2128 C C . ILE B 1 113 ? -1.253 5.547 0.941 1 95.31 113 ILE B C 1
ATOM 2130 O O . ILE B 1 113 ? -0.105 5.352 1.35 1 95.31 113 ILE B O 1
ATOM 2134 N N . HIS B 1 114 ? -1.548 6.055 -0.177 1 95.56 114 HIS B N 1
ATOM 2135 C CA . HIS B 1 114 ? -0.511 6.52 -1.092 1 95.56 114 HIS B CA 1
ATOM 2136 C C . HIS B 1 114 ? -0.981 7.73 -1.891 1 95.56 114 HIS B C 1
ATOM 2138 O O . HIS B 1 114 ? -2.127 7.773 -2.344 1 95.56 114 HIS B O 1
ATOM 2144 N N . GLU B 1 115 ? -0.074 8.727 -1.972 1 92.56 115 GLU B N 1
ATOM 2145 C CA . GLU B 1 115 ? -0.309 9.883 -2.824 1 92.56 115 GLU B CA 1
ATOM 2146 C C . GLU B 1 115 ? 0.831 10.078 -3.82 1 92.56 115 GLU B C 1
ATOM 2148 O O . GLU B 1 115 ? 1.867 10.656 -3.48 1 92.56 115 GLU B O 1
ATOM 2153 N N . GLY B 1 116 ? 0.647 9.602 -5.059 1 88.25 116 GLY B N 1
ATOM 2154 C CA . GLY B 1 116 ? 1.557 9.758 -6.18 1 88.25 116 GLY B CA 1
ATOM 2155 C C . GLY B 1 116 ? 0.855 10.164 -7.465 1 88.25 116 GLY B C 1
ATOM 2156 O O . GLY B 1 116 ? 0.012 11.07 -7.457 1 88.25 116 GLY B O 1
ATOM 2157 N N . SER B 1 117 ? 1.337 9.562 -8.57 1 82.75 117 SER B N 1
ATOM 2158 C CA . SER B 1 117 ? 0.613 9.828 -9.812 1 82.75 117 SER B CA 1
ATOM 2159 C C . SER B 1 117 ? -0.872 9.516 -9.656 1 82.75 117 SER B C 1
ATOM 2161 O O . SER B 1 117 ? -1.719 10.219 -10.211 1 82.75 117 SER B O 1
ATOM 2163 N N . ALA B 1 118 ? -1.117 8.555 -8.953 1 84.44 118 ALA B N 1
ATOM 2164 C CA . ALA B 1 118 ? -2.482 8.305 -8.5 1 84.44 118 ALA B CA 1
ATOM 2165 C C . ALA B 1 118 ? -2.527 8.07 -6.992 1 84.44 118 ALA B C 1
ATOM 2167 O O . ALA B 1 118 ? -1.567 7.559 -6.41 1 84.44 118 ALA B O 1
ATOM 2168 N N . SER B 1 119 ? -3.611 8.539 -6.449 1 92.5 119 SER B N 1
ATOM 2169 C CA . SER B 1 119 ? -3.822 8.273 -5.031 1 92.5 119 SER B CA 1
ATOM 2170 C C . SER B 1 119 ? -4.562 6.953 -4.824 1 92.5 119 SER B C 1
ATOM 2172 O O . SER B 1 119 ? -5.414 6.582 -5.633 1 92.5 119 SER B O 1
ATOM 2174 N N . LEU B 1 120 ? -4.207 6.246 -3.789 1 96.5 120 LEU B N 1
ATOM 2175 C CA . LEU B 1 120 ? -4.859 4.984 -3.463 1 96.5 120 LEU B CA 1
ATOM 2176 C C . LEU B 1 120 ? -5.387 5 -2.031 1 96.5 120 LEU B C 1
ATOM 2178 O O . LEU B 1 120 ? -4.734 5.527 -1.13 1 96.5 120 LEU B O 1
ATOM 2182 N N . TRP B 1 121 ? -6.52 4.379 -1.841 1 97.44 121 TRP B N 1
ATOM 2183 C CA . TRP B 1 121 ? -7.141 4.188 -0.536 1 97.44 121 TRP B CA 1
ATOM 2184 C C . TRP B 1 121 ? -7.387 2.707 -0.262 1 97.44 121 TRP B C 1
ATOM 2186 O O . TRP B 1 121 ? -7.449 1.899 -1.191 1 97.44 121 TRP B O 1
ATOM 2196 N N . HIS B 1 122 ? -7.449 2.361 1.026 1 98.12 122 HIS B N 1
ATOM 2197 C CA . HIS B 1 122 ? -8.141 1.123 1.355 1 98.12 122 HIS B CA 1
ATOM 2198 C C . HIS B 1 122 ? -9.641 1.238 1.074 1 98.12 122 HIS B C 1
ATOM 2200 O O . HIS B 1 122 ? -10.305 2.127 1.607 1 98.12 122 HIS B O 1
ATOM 2206 N N . LEU B 1 123 ? -10.133 0.361 0.289 1 98.19 123 LEU B N 1
ATOM 2207 C CA . LEU B 1 123 ? -11.547 0.394 -0.075 1 98.19 123 LEU B CA 1
ATOM 2208 C C . LEU B 1 123 ? -12.43 0.375 1.168 1 98.19 123 LEU B C 1
ATOM 2210 O O . LEU B 1 123 ? -13.422 1.104 1.242 1 98.19 123 LEU B O 1
ATOM 2214 N N . ALA B 1 124 ? -12.094 -0.442 2.143 1 98.19 124 ALA B N 1
ATOM 2215 C CA . ALA B 1 124 ? -12.883 -0.583 3.365 1 98.19 124 ALA B CA 1
ATOM 2216 C C . ALA B 1 124 ? -13.078 0.766 4.051 1 98.19 124 ALA B C 1
ATOM 2218 O O . ALA B 1 124 ? -14.156 1.054 4.578 1 98.19 124 ALA B O 1
ATOM 2219 N N . ASP B 1 125 ? -12.055 1.601 4.016 1 98 125 ASP B N 1
ATOM 2220 C CA . ASP B 1 125 ? -12.141 2.912 4.652 1 98 125 ASP B CA 1
ATOM 2221 C C . ASP B 1 125 ? -13.141 3.811 3.936 1 98 125 ASP B C 1
ATOM 2223 O O . ASP B 1 125 ? -13.984 4.445 4.578 1 98 125 ASP B O 1
ATOM 2227 N N . VAL B 1 126 ? -13.062 3.828 2.629 1 97.69 126 VAL B N 1
ATOM 2228 C CA . VAL B 1 126 ? -13.906 4.715 1.842 1 97.69 126 VAL B CA 1
ATOM 2229 C C . VAL B 1 126 ? -15.359 4.234 1.903 1 97.69 126 VAL B C 1
ATOM 2231 O O . VAL B 1 126 ? -16.281 5.035 2.105 1 97.69 126 VAL B O 1
ATOM 2234 N N . LEU B 1 127 ? -15.57 2.896 1.772 1 97.81 127 LEU B N 1
ATOM 2235 C CA . LEU B 1 127 ? -16.922 2.363 1.846 1 97.81 127 LEU B CA 1
ATOM 2236 C C . LEU B 1 127 ? -17.516 2.564 3.238 1 97.81 127 LEU B C 1
ATOM 2238 O O . LEU B 1 127 ? -18.703 2.875 3.379 1 97.81 127 LEU B O 1
ATOM 2242 N N . GLY B 1 128 ? -16.672 2.33 4.266 1 97.5 128 GLY B N 1
ATOM 2243 C CA . GLY B 1 128 ? -17.125 2.596 5.617 1 97.5 128 GLY B CA 1
ATOM 2244 C C . GLY B 1 128 ? -17.562 4.035 5.828 1 97.5 128 GLY B C 1
ATOM 2245 O O . GLY B 1 128 ? -18.594 4.293 6.457 1 97.5 128 GLY B O 1
ATOM 2246 N N . TRP B 1 129 ? -16.812 4.941 5.32 1 97.25 129 TRP B N 1
ATOM 2247 C CA . TRP B 1 129 ? -17.125 6.363 5.41 1 97.25 129 TRP B CA 1
ATOM 2248 C C . TRP B 1 129 ? -18.422 6.676 4.684 1 97.25 129 TRP B C 1
ATOM 2250 O O . TRP B 1 129 ? -19.281 7.398 5.207 1 97.25 129 TRP B O 1
ATOM 2260 N N . LEU B 1 130 ? -18.625 6.148 3.471 1 96.62 130 LEU B N 1
ATOM 2261 C CA . LEU B 1 130 ? -19.828 6.367 2.689 1 96.62 130 LEU B CA 1
ATOM 2262 C C . LEU B 1 130 ? -21.047 5.773 3.395 1 96.62 130 LEU B C 1
ATOM 2264 O O . LEU B 1 130 ? -22.125 6.367 3.387 1 96.62 130 LEU B O 1
ATOM 2268 N N . GLN B 1 131 ? -20.812 4.602 3.949 1 95.38 131 GLN B N 1
ATOM 2269 C CA . GLN B 1 131 ? -21.891 3.951 4.676 1 95.38 131 GLN B CA 1
ATOM 2270 C C . GLN B 1 131 ? -22.375 4.812 5.844 1 95.38 131 GLN B C 1
ATOM 2272 O O . GLN B 1 131 ? -23.578 4.941 6.078 1 95.38 131 GLN B O 1
ATOM 2277 N N . ALA B 1 132 ? -21.469 5.371 6.586 1 94.62 132 ALA B N 1
ATOM 2278 C CA . ALA B 1 132 ? -21.781 6.215 7.734 1 94.62 132 ALA B CA 1
ATOM 2279 C C . ALA B 1 132 ? -22.516 7.484 7.297 1 94.62 132 ALA B C 1
ATOM 2281 O O . ALA B 1 132 ? -23.375 7.996 8.023 1 94.62 132 ALA B O 1
ATOM 2282 N N . ARG B 1 133 ? -22.141 7.988 6.23 1 91.75 133 ARG B N 1
ATOM 2283 C CA . ARG B 1 133 ? -22.781 9.18 5.691 1 91.75 133 ARG B CA 1
ATOM 2284 C C . ARG B 1 133 ? -24.203 8.875 5.242 1 91.75 133 ARG B C 1
ATOM 2286 O O . ARG B 1 133 ? -25.109 9.711 5.367 1 91.75 133 ARG B O 1
ATOM 2293 N N . GLY B 1 134 ? -24.375 7.691 4.645 1 89.81 134 GLY B N 1
ATOM 2294 C CA . GLY B 1 134 ? -25.688 7.309 4.141 1 89.81 134 GLY B CA 1
ATOM 2295 C C . GLY B 1 134 ? -25.938 7.773 2.721 1 89.81 134 GLY B C 1
ATOM 2296 O O . GLY B 1 134 ? -25.156 8.539 2.162 1 89.81 134 GLY B O 1
ATOM 2297 N N . GLY B 1 135 ? -27 7.109 2.061 1 89.06 135 GLY B N 1
ATOM 2298 C CA . GLY B 1 135 ? -27.422 7.559 0.744 1 89.06 135 GLY B CA 1
ATOM 2299 C C . GLY B 1 135 ? -26.812 6.746 -0.385 1 89.06 135 GLY B C 1
ATOM 2300 O O . GLY B 1 135 ? -27.109 6.98 -1.558 1 89.06 135 GLY B O 1
ATOM 2301 N N . TYR B 1 136 ? -25.953 5.84 -0.026 1 89.31 136 TYR B N 1
ATOM 2302 C CA . TYR B 1 136 ? -25.312 5.02 -1.053 1 89.31 136 TYR B CA 1
ATOM 2303 C C . TYR B 1 136 ? -25.672 3.549 -0.873 1 89.31 136 TYR B C 1
ATOM 2305 O O . TYR B 1 136 ? -25.609 3.018 0.239 1 89.31 136 TYR B O 1
ATOM 2313 N N . PRO B 1 137 ? -26.203 3.023 -1.891 1 88.06 137 PRO B N 1
ATOM 2314 C CA . PRO B 1 137 ? -26.516 1.597 -1.815 1 88.06 137 PRO B CA 1
ATOM 2315 C C . PRO B 1 137 ? -25.266 0.713 -1.835 1 88.06 137 PRO B C 1
ATOM 2317 O O . PRO B 1 137 ? -24.812 0.319 -2.908 1 88.06 137 PRO B O 1
ATOM 2320 N N . LEU B 1 138 ? -24.672 0.366 -0.735 1 91.56 138 LEU B N 1
ATOM 2321 C CA . LEU B 1 138 ? -23.469 -0.456 -0.653 1 91.56 138 LEU B CA 1
ATOM 2322 C C . LEU B 1 138 ? -23.812 -1.887 -0.255 1 91.56 138 LEU B C 1
ATOM 2324 O O . LEU B 1 138 ? -24.641 -2.105 0.626 1 91.56 138 LEU B O 1
ATOM 2328 N N . ALA B 1 139 ? -23.328 -2.789 -1.021 1 91.94 139 ALA B N 1
ATOM 2329 C CA . ALA B 1 139 ? -23.469 -4.191 -0.632 1 91.94 139 ALA B CA 1
ATOM 2330 C C . ALA B 1 139 ? -22.594 -4.516 0.575 1 91.94 139 ALA B C 1
ATOM 2332 O O . ALA B 1 139 ? -21.375 -4.367 0.521 1 91.94 139 ALA B O 1
ATOM 2333 N N . GLN B 1 140 ? -23.219 -4.953 1.62 1 95.19 140 GLN B N 1
ATOM 2334 C CA . GLN B 1 140 ? -22.5 -5.273 2.844 1 95.19 140 GLN B CA 1
ATOM 2335 C C . GLN B 1 140 ? -21.406 -6.312 2.582 1 95.19 140 GLN B C 1
ATOM 2337 O O . GLN B 1 140 ? -20.328 -6.25 3.17 1 95.19 140 GLN B O 1
ATOM 2342 N N . ALA B 1 141 ? -21.703 -7.277 1.736 1 96.88 141 ALA B N 1
ATOM 2343 C CA . ALA B 1 141 ? -20.734 -8.32 1.402 1 96.88 141 ALA B CA 1
ATOM 2344 C C . ALA B 1 141 ? -19.453 -7.719 0.822 1 96.88 141 ALA B C 1
ATOM 2346 O O . ALA B 1 141 ? -18.359 -8.203 1.101 1 96.88 141 ALA B O 1
ATOM 2347 N N . THR B 1 142 ? -19.625 -6.645 0.049 1 97.06 142 THR B N 1
ATOM 2348 C CA . THR B 1 142 ? -18.469 -5.98 -0.554 1 97.06 142 THR B CA 1
ATOM 2349 C C . THR B 1 142 ? -17.625 -5.297 0.514 1 97.06 142 THR B C 1
ATOM 2351 O O . THR B 1 142 ? -16.391 -5.391 0.491 1 97.06 142 THR B O 1
ATOM 2354 N N . LEU B 1 143 ? -18.281 -4.645 1.388 1 97.69 143 LEU B N 1
ATOM 2355 C CA . LEU B 1 143 ? -17.578 -3.994 2.484 1 97.69 143 LEU B CA 1
ATOM 2356 C C . LEU B 1 143 ? -16.844 -5.023 3.35 1 97.69 143 LEU B C 1
ATOM 2358 O O . LEU B 1 143 ? -15.695 -4.82 3.727 1 97.69 143 LEU B O 1
ATOM 2362 N N . ASP B 1 144 ? -17.516 -6.137 3.621 1 98.19 144 ASP B N 1
ATOM 2363 C CA . ASP B 1 144 ? -16.922 -7.184 4.449 1 98.19 144 ASP B CA 1
ATOM 2364 C C . ASP B 1 144 ? -15.688 -7.781 3.777 1 98.19 144 ASP B C 1
ATOM 2366 O O . ASP B 1 144 ? -14.672 -8.023 4.434 1 98.19 144 ASP B O 1
ATOM 2370 N N . VAL B 1 145 ? -15.758 -7.992 2.496 1 98.56 145 VAL B N 1
ATOM 2371 C CA . VAL B 1 145 ? -14.633 -8.555 1.757 1 98.56 145 VAL B CA 1
ATOM 2372 C C . VAL B 1 145 ? -13.484 -7.543 1.726 1 98.56 145 VAL B C 1
ATOM 2374 O O . VAL B 1 145 ? -12.32 -7.914 1.888 1 98.56 145 VAL B O 1
ATOM 2377 N N . ALA B 1 146 ? -13.844 -6.277 1.526 1 98.62 146 ALA B N 1
ATOM 2378 C CA . ALA B 1 146 ? -12.82 -5.234 1.512 1 98.62 146 ALA B CA 1
ATOM 2379 C C . ALA B 1 146 ? -12.086 -5.168 2.846 1 98.62 146 ALA B C 1
ATOM 2381 O O . ALA B 1 146 ? -10.859 -5.008 2.881 1 98.62 146 ALA B O 1
ATOM 2382 N N . ARG B 1 147 ? -12.797 -5.27 3.908 1 97.81 147 ARG B N 1
ATOM 2383 C CA . ARG B 1 147 ? -12.195 -5.27 5.238 1 97.81 147 ARG B CA 1
ATOM 2384 C C . ARG B 1 147 ? -11.25 -6.457 5.414 1 97.81 147 ARG B C 1
ATOM 2386 O O . ARG B 1 147 ? -10.156 -6.312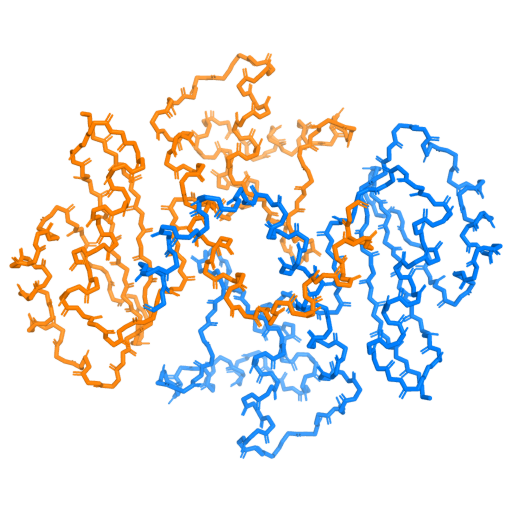 5.961 1 97.81 147 ARG B O 1
ATOM 2393 N N . MET B 1 148 ? -11.688 -7.594 4.922 1 97.88 148 MET B N 1
ATOM 2394 C CA . MET B 1 148 ? -10.852 -8.789 5.035 1 97.88 148 MET B CA 1
ATOM 2395 C C . MET B 1 148 ? -9.617 -8.672 4.148 1 97.88 148 MET B C 1
ATOM 2397 O O . MET B 1 148 ? -8.516 -9.055 4.559 1 97.88 148 MET B O 1
ATOM 2401 N N . ALA B 1 149 ? -9.82 -8.172 2.949 1 98.25 149 ALA B N 1
ATOM 2402 C CA . ALA B 1 149 ? -8.695 -7.996 2.039 1 98.25 149 ALA B CA 1
ATOM 2403 C C . ALA B 1 149 ? -7.656 -7.047 2.633 1 98.25 149 ALA B C 1
ATOM 2405 O O . ALA B 1 149 ? -6.449 -7.293 2.533 1 98.25 149 ALA B O 1
ATOM 2406 N N . LEU B 1 150 ? -8.141 -5.988 3.197 1 97.75 150 LEU B N 1
ATOM 2407 C CA . LEU B 1 150 ? -7.262 -5.059 3.895 1 97.75 150 LEU B CA 1
ATOM 2408 C C . LEU B 1 150 ? -6.445 -5.777 4.965 1 97.75 150 LEU B C 1
ATOM 2410 O O . LEU B 1 150 ? -5.223 -5.625 5.023 1 97.75 150 LEU B O 1
ATOM 2414 N N . LYS B 1 151 ? -7.066 -6.574 5.77 1 96.88 151 LYS B N 1
ATOM 2415 C CA . LYS B 1 151 ? -6.395 -7.309 6.836 1 96.88 151 LYS B CA 1
ATOM 2416 C C . LYS B 1 151 ? -5.332 -8.25 6.273 1 96.88 151 LYS B C 1
ATOM 2418 O O . LYS B 1 151 ? -4.23 -8.344 6.816 1 96.88 151 LYS B O 1
ATOM 2423 N N . VAL B 1 152 ? -5.66 -8.891 5.234 1 97.44 152 VAL B N 1
ATOM 2424 C CA . VAL B 1 152 ? -4.75 -9.844 4.605 1 97.44 152 VAL B CA 1
ATOM 2425 C C . VAL B 1 152 ? -3.514 -9.109 4.09 1 97.44 152 VAL B C 1
ATOM 2427 O O . VAL B 1 152 ? -2.385 -9.539 4.34 1 97.44 152 VAL B O 1
ATOM 2430 N N . ASN B 1 153 ? -3.754 -8.039 3.379 1 97.38 153 ASN B N 1
ATOM 2431 C CA . ASN B 1 153 ? -2.648 -7.293 2.789 1 97.38 153 ASN B CA 1
ATOM 2432 C C . ASN B 1 153 ? -1.74 -6.691 3.859 1 97.38 153 ASN B C 1
ATOM 2434 O O . ASN B 1 153 ? -0.516 -6.703 3.719 1 97.38 153 ASN B O 1
ATOM 2438 N N . VAL B 1 154 ? -2.33 -6.164 4.91 1 96 154 VAL B N 1
ATOM 2439 C CA . VAL B 1 154 ? -1.546 -5.574 5.988 1 96 154 VAL B CA 1
ATOM 2440 C C . VAL B 1 154 ? -0.756 -6.664 6.711 1 96 154 VAL B C 1
ATOM 2442 O O . VAL B 1 154 ? 0.417 -6.473 7.039 1 96 154 VAL B O 1
ATOM 2445 N N . ALA B 1 155 ? -1.338 -7.773 6.98 1 95.12 155 ALA B N 1
ATOM 2446 C CA . ALA B 1 155 ? -0.651 -8.891 7.629 1 95.12 155 ALA B CA 1
ATOM 2447 C C . ALA B 1 155 ? 0.54 -9.359 6.797 1 95.12 155 ALA B C 1
ATOM 2449 O O . ALA B 1 155 ? 1.616 -9.617 7.336 1 95.12 155 ALA B O 1
ATOM 2450 N N . LYS B 1 156 ? 0.287 -9.453 5.551 1 95.38 156 LYS B N 1
ATOM 2451 C CA . LYS B 1 156 ? 1.353 -9.859 4.641 1 95.38 156 LYS B CA 1
ATOM 2452 C C . LYS B 1 156 ? 2.547 -8.914 4.734 1 95.38 156 LYS B C 1
ATOM 2454 O O . LYS B 1 156 ? 3.688 -9.359 4.875 1 95.38 156 LYS B O 1
ATOM 2459 N N . GLU B 1 157 ? 2.277 -7.609 4.691 1 94.81 157 GLU B N 1
ATOM 2460 C CA . GLU B 1 157 ? 3.342 -6.613 4.727 1 94.81 157 GLU B CA 1
ATOM 2461 C C . GLU B 1 157 ? 4.004 -6.562 6.098 1 94.81 157 GLU B C 1
ATOM 2463 O O . GLU B 1 157 ? 5.211 -6.324 6.203 1 94.81 157 GLU B O 1
ATOM 2468 N N . ALA B 1 158 ? 3.221 -6.793 7.105 1 92.69 158 ALA B N 1
ATOM 2469 C CA . ALA B 1 158 ? 3.723 -6.691 8.477 1 92.69 158 ALA B CA 1
ATOM 2470 C C . ALA B 1 158 ? 4.805 -7.73 8.742 1 92.69 158 ALA B C 1
ATOM 2472 O O . ALA B 1 158 ? 5.637 -7.559 9.633 1 92.69 158 ALA B O 1
ATOM 2473 N N . ARG B 1 159 ? 4.832 -8.742 7.945 1 91.12 159 ARG B N 1
ATOM 2474 C CA . ARG B 1 159 ? 5.828 -9.797 8.102 1 91.12 159 ARG B CA 1
ATOM 2475 C C . ARG B 1 159 ? 7.227 -9.281 7.773 1 91.12 159 ARG B C 1
ATOM 2477 O O . ARG B 1 159 ? 8.227 -9.898 8.148 1 91.12 159 ARG B O 1
ATOM 2484 N N . ARG B 1 160 ? 7.254 -8.164 7.16 1 90.06 160 ARG B N 1
ATOM 2485 C CA . ARG B 1 160 ? 8.523 -7.578 6.754 1 90.06 160 ARG B CA 1
ATOM 2486 C C . ARG B 1 160 ? 9.227 -6.918 7.938 1 90.06 160 ARG B C 1
ATOM 2488 O O . ARG B 1 160 ? 10.422 -6.625 7.879 1 90.06 160 ARG B O 1
ATOM 2495 N N . LEU B 1 161 ? 8.492 -6.59 8.938 1 88.81 161 LEU B N 1
ATOM 2496 C CA . LEU B 1 161 ? 9.055 -5.84 10.055 1 88.81 161 LEU B CA 1
ATOM 2497 C C . LEU B 1 161 ? 9.484 -6.773 11.18 1 88.81 161 LEU B C 1
ATOM 2499 O O . LEU B 1 161 ? 8.688 -7.594 11.648 1 88.81 161 LEU B O 1
ATOM 2503 N N . PRO B 1 162 ? 10.758 -6.66 11.438 1 79.12 162 PRO B N 1
ATOM 2504 C CA . PRO B 1 162 ? 11.125 -7.328 12.688 1 79.12 162 PRO B CA 1
ATOM 2505 C C . PRO B 1 162 ? 10.414 -6.746 13.906 1 79.12 162 PRO B C 1
ATOM 2507 O O . PRO B 1 162 ? 10.102 -5.551 13.93 1 79.12 162 PRO B O 1
ATOM 2510 N N . ARG B 1 163 ? 10.141 -7.516 14.812 1 73.25 163 ARG B N 1
ATOM 2511 C CA . ARG B 1 163 ? 9.406 -7.113 16.016 1 73.25 163 ARG B CA 1
ATOM 2512 C C . ARG B 1 163 ? 10.055 -5.895 16.672 1 73.25 163 ARG B C 1
ATOM 2514 O O . ARG B 1 163 ? 9.352 -4.973 17.094 1 73.25 163 ARG B O 1
ATOM 2521 N N . SER B 1 164 ? 11.281 -5.871 16.625 1 69.12 164 SER B N 1
ATOM 2522 C CA . SER B 1 164 ? 12.008 -4.777 17.266 1 69.12 164 SER B CA 1
ATOM 2523 C C . SER B 1 164 ? 11.844 -3.477 16.5 1 69.12 164 SER B C 1
ATOM 2525 O O . SER B 1 164 ? 11.656 -2.412 17.094 1 69.12 164 SER B O 1
ATOM 2527 N N . ALA B 1 165 ? 11.914 -3.582 15.328 1 67.88 165 ALA B N 1
ATOM 2528 C CA . ALA B 1 165 ? 11.805 -2.398 14.484 1 67.88 165 ALA B CA 1
ATOM 2529 C C . ALA B 1 165 ? 10.398 -1.81 14.547 1 67.88 165 ALA B C 1
ATOM 2531 O O . ALA B 1 165 ? 10.227 -0.587 14.555 1 67.88 165 ALA B O 1
ATOM 2532 N N . GLY B 1 166 ? 9.516 -2.615 14.711 1 67.31 166 GLY B N 1
ATOM 2533 C CA . GLY B 1 166 ? 8.133 -2.189 14.789 1 67.31 166 GLY B CA 1
ATOM 2534 C C . GLY B 1 166 ? 7.816 -1.394 16.031 1 67.31 166 GLY B C 1
ATOM 2535 O O . GLY B 1 166 ? 7.121 -0.377 15.977 1 67.31 166 GLY B O 1
ATOM 2536 N N . ALA B 1 167 ? 8.531 -1.773 17.125 1 69.56 167 ALA B N 1
ATOM 2537 C CA . ALA B 1 167 ? 8.203 -1.159 18.406 1 69.56 167 ALA B CA 1
ATOM 2538 C C . ALA B 1 167 ? 8.68 0.288 18.453 1 69.56 167 ALA B C 1
ATOM 2540 O O . ALA B 1 167 ? 7.961 1.17 18.938 1 69.56 167 ALA B O 1
ATOM 2541 N N . GLY B 1 168 ? 9.688 0.526 17.969 1 76.5 168 GLY B N 1
ATOM 2542 C CA . GLY B 1 168 ? 10.234 1.87 18.016 1 76.5 168 GLY B CA 1
ATOM 2543 C C . GLY B 1 168 ? 9.508 2.84 17.094 1 76.5 168 GLY B C 1
ATOM 2544 O O . GLY B 1 168 ? 9.422 4.035 17.391 1 76.5 168 GLY B O 1
ATOM 2545 N N . LEU B 1 169 ? 8.938 2.314 16.047 1 85.44 169 LEU B N 1
ATOM 2546 C CA . LEU B 1 169 ? 8.297 3.166 15.047 1 85.44 169 LEU B CA 1
ATOM 2547 C C . LEU B 1 169 ? 6.84 3.424 15.406 1 85.44 169 LEU B C 1
ATOM 2549 O O . LEU B 1 169 ? 6.266 4.441 15.008 1 85.44 169 LEU B O 1
ATOM 2553 N N . ASP B 1 170 ? 6.312 2.527 16.219 1 82.75 170 ASP B N 1
ATOM 2554 C CA . ASP B 1 170 ? 4.898 2.617 16.562 1 82.75 170 ASP B CA 1
ATOM 2555 C C . ASP B 1 170 ? 4.586 3.939 17.266 1 82.75 170 ASP B C 1
ATOM 2557 O O . ASP B 1 170 ? 3.559 4.562 16.984 1 82.75 170 ASP B O 1
ATOM 2561 N N . ALA B 1 171 ? 5.48 4.414 18.031 1 81.88 171 ALA B N 1
ATOM 2562 C CA . ALA B 1 171 ? 5.273 5.648 18.781 1 81.88 171 ALA B CA 1
ATOM 2563 C C . ALA B 1 171 ? 5.367 6.871 17.875 1 81.88 171 ALA B C 1
ATOM 2565 O O . ALA B 1 171 ? 4.812 7.926 18.188 1 81.88 171 ALA B O 1
ATOM 2566 N N . LEU B 1 172 ? 5.945 6.648 16.719 1 86.94 172 LEU B N 1
ATOM 2567 C CA . LEU B 1 172 ? 6.234 7.789 15.859 1 86.94 172 LEU B CA 1
ATOM 2568 C C . LEU B 1 172 ? 5.207 7.895 14.734 1 86.94 172 LEU B C 1
ATOM 2570 O O . LEU B 1 172 ? 5.059 8.953 14.125 1 86.94 172 LEU B O 1
ATOM 2574 N N . VAL B 1 173 ? 4.559 6.816 14.43 1 83.69 173 VAL B N 1
ATOM 2575 C CA . VAL B 1 173 ? 3.686 6.809 13.266 1 83.69 173 VAL B CA 1
ATOM 2576 C C . VAL B 1 173 ? 2.227 6.906 13.703 1 83.69 173 VAL B C 1
ATOM 2578 O O . VAL B 1 173 ? 1.325 6.996 12.867 1 83.69 173 VAL B O 1
ATOM 2581 N N . GLY B 1 174 ? 1.86 6.82 15.008 1 71.88 174 GLY B N 1
ATOM 2582 C CA . GLY B 1 174 ? 0.517 6.852 15.562 1 71.88 174 GLY B CA 1
ATOM 2583 C C . GLY B 1 174 ? 0.164 8.18 16.203 1 71.88 174 GLY B C 1
ATOM 2584 O O . GLY B 1 174 ? 1.05 8.977 16.516 1 71.88 174 GLY B O 1
#

pLDDT: mean 92.97, std 6.86, range [67.31, 98.75]

Nearest PDB structures (foldseek):
  2kl8-assembly1_A  TM=5.847E-01  e=4.595E-02  synthetic construct
  6wxo-assembly1_B  TM=4.530E-01  e=1.765E-02  synthetic construct
  6wxp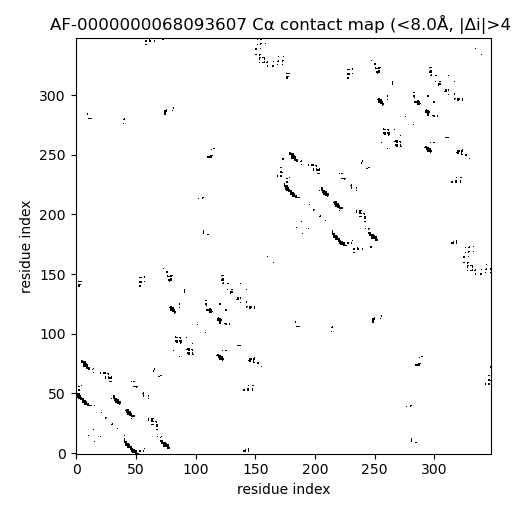-assembly2_C  TM=4.652E-01  e=3.023E-02  synthetic construct
  6lxg-assembly1_B  TM=5.144E-01  e=5.339E-01  Mycobacterium tuberculosis
  4nez-assembly1_A-2  TM=3.448E-01  e=2.935E-01  synthetic construct

Solvent-accessible surface area (backbone atoms only — not comparable to full-atom values): 18335 Å² total; per-residue (Å²): 90,74,38,72,38,33,44,29,30,39,40,36,79,88,60,67,53,59,71,61,48,53,52,36,29,38,74,41,68,44,68,52,36,51,80,42,64,85,51,80,47,32,40,36,35,43,32,57,35,73,29,94,38,44,59,55,31,52,52,51,50,41,48,26,48,41,71,46,40,70,71,44,42,69,41,35,40,35,57,15,82,31,38,61,58,55,49,12,62,73,60,71,50,50,46,67,56,46,51,50,53,45,68,73,30,47,77,72,46,67,74,43,60,40,85,63,100,60,49,27,25,52,40,31,52,51,52,50,52,44,57,73,72,51,94,59,80,69,57,64,63,56,46,42,31,12,46,41,16,42,51,50,43,38,41,44,52,37,68,73,51,52,71,69,61,37,60,69,42,45,73,54,50,104,91,76,38,70,38,32,43,30,30,39,39,37,79,87,61,69,54,58,70,60,47,54,53,36,28,38,75,41,68,43,67,52,35,52,81,40,65,87,50,81,46,34,40,36,36,42,32,56,36,73,30,96,39,44,58,54,32,53,52,52,50,39,48,25,47,42,71,46,42,70,70,44,43,68,41,37,41,33,57,15,81,32,38,61,59,55,49,13,62,74,60,71,50,51,46,67,57,46,50,49,54,46,69,74,30,47,77,72,48,65,75,45,60,39,86,62,99,59,51,30,25,51,39,30,52,50,50,51,51,44,55,73,70,52,94,60,81,69,60,64,62,57,45,43,30,12,46,42,17,41,51,50,43,38,40,44,51,38,68,73,50,54,72,68,61,40,58,69,42,47,75,54,50,104

Foldseek 3Di:
DWFKKKWKWFADPVCQPVVLLVVLLVVLPLVQWDWDDPDPRMIMTIGTDDDPFLLVRVVSSVVSNCRSGVVIGTDFMDDFKDFLCVLCVQQVHHSVVSVVVCVVCVPQQDDFPDDDPTTIHTSLRRVVSDVVVDDTDHDPSRSRNSVNRNVVRVVSVCVVDDPVRCVVCVVVPD/DWFKKKWKWFADPVCPPVVLLVVLLVVLPLVQWDWDDPDPRMIMTIGTDDDPFLLVRVVSSVVSNCRSGVPIGTDFMDDFKDFLCVLCVQQVHHSVVSVVVCVVCVPQQDDFPDDDPTTIHTSLRRVVSDVVVDDTDHDPSRSRNSVNRNVVHVVSVCVVDDPVRCVVCVVVPD

Secondary structure (DSSP, 8-state):
-EEEEEEEEEPPGGG--HHHHHHHHHHTT-TTEEEE--STTEEEEEEEEE-SSHHHHHHHHHHHHHHH-TT-EEEEEES-EE-HHHHHHHHTS-HHHHHHHHHH-TTTSPPPSEESSSEEEEHHHHHHHHHHH--S---HHHHHHHHHHHHHHHHHHHTTS-HHHHHHHHHHH-/-EEEEEEEEEPPGGG--HHHHHHHHHHTT-TTEEEE--STTEEEEEEEEE-SSHHHHHHHHHHHHHHH-TT-EEEEEES-EE-HHHHHHHHTS-HHHHHHHHHH-TTTSPPPSEESSSEEEEHHHHHHHHHHH--S---HHHHHHHHHHHHHHHHHHHTTS-HHHHHHHHHHH-